Protein AF-A0A0N1PJC3-F1 (afdb_monomer_lite)

Organism: Papilio machaon (NCBI:txid76193)

Radius of gyration: 33.27 Å; chains: 1; bounding box: 70×53×106 Å

Secondary structure (DSSP, 8-state):
------------TTTTTGGGTGGGS------PPPP------------------------HHHHHHHHHHHHHHHHHHHHHHHHHHHHHHHHHHHHHT-PPP-SHHHHHHHHHHHHHHHHTHHHHHHHHHHHHHHHHHHHHTT----HHHHHHHHHHHHHHHHHHHHHHHHHHHHHHHHHSTTHHHHHHHHGGGS-TTEEEEE-TT--EEEEETTTTEEESS-HHHHHHHHHTTGGGG-SSHHHHHHHHHHHHHHHT-TTTSBHHHHHHHHHHTT-TT-TTSEEEHHHHHHHHHHHHHHHHHH-TTT--HHHHHHHHHHHHHHHH-TT--SEEEHHHHHHHHHHHSBS-HHHHHHHHHHHHH--TT----

Sequence (369 aa):
MNVILVLHMKTDKSTSMKTLVCAVTRPDCTRPIIQGHCQHKIPSRSALAASPAHRKSCSLDNLLQDKGICIYRVRAFTTSLEELAARVQAAEAARASWRAPGDARDARAQLDAVSRARAQLPPLRRLADELRAQAQHLARDNVQLPDHLRARLDDLNARVTALSAGGEERARQLAGVARDGGAGAAQGFLAGSVRPPWERAVTPANVPYYINHELETTHWDHPKMIELMTSLADLNEVRFSAYRTALKLRAVQKALCMHMLQLGGALDAFDAHGLRAQNDRLIDIPDMITVLTSLYEVIAAENPSLVNVPLCLDLSVNWLLNVYDSQRTGQIRVLSFKVGLVLLCKGHLEEKYRYLQHTRLYTPGHNTY

Foldseek 3Di:
DDPDPPQDQDDDPPDRQQVNPPVPDDDDDDDDDDDDDDDDDDDDDDDDDDDDDDDDDDDCVVVVVVVVVLVVLLVVLVVLLVVLVVVLVVLVVLVVPDDDQDALVSLVVVLVSLVVSLVVLVVSLVSLVVSVVSCVVCVVVVNDDDVVSVVSSVVSNVSSVVSNVSSVVSSVVSVCCNQCGCVVVLLVLLQVLDDPVKGWDADSQRQIWIARPVVRDIGSADPVRVVLVVVLVVLVPVPDSVVSVVVSLVSLLVQLVQQQQAPVNLVVLCVVLPVPLQQQDKDFPSSLLVSLLSRVVVSCVVPVPRDPSSNSSVNLSSSLCVHAVVVRSRIGGSNSSSLSSLVSHDDDPVVSVVVNVCSVVPNVPPPDD

pLDDT: mean 76.87, std 23.68, range [23.86, 97.31]

Structure (mmCIF, N/CA/C/O backbone):
data_AF-A0A0N1PJC3-F1
#
_entry.id   AF-A0A0N1PJC3-F1
#
loop_
_atom_site.group_PDB
_atom_site.id
_atom_site.type_symbol
_atom_site.label_atom_id
_atom_site.label_alt_id
_atom_site.label_comp_id
_atom_site.label_asym_id
_atom_site.label_entity_id
_atom_site.label_seq_id
_atom_site.pdbx_PDB_ins_code
_atom_site.Cartn_x
_atom_site.Cartn_y
_atom_site.Cartn_z
_atom_site.occupancy
_atom_site.B_iso_or_equiv
_atom_site.auth_seq_id
_atom_site.auth_comp_id
_atom_site.auth_asym_id
_atom_site.auth_atom_id
_atom_site.pdbx_PDB_model_num
ATOM 1 N N . MET A 1 1 ? 39.717 1.694 -5.335 1.00 29.52 1 MET A N 1
ATOM 2 C CA . MET A 1 1 ? 39.198 1.568 -6.721 1.00 29.52 1 MET A CA 1
ATOM 3 C C . MET A 1 1 ? 38.574 0.184 -6.893 1.00 29.52 1 MET A C 1
ATOM 5 O O . MET A 1 1 ? 38.914 -0.687 -6.108 1.00 29.52 1 MET A O 1
ATOM 9 N N . ASN A 1 2 ? 37.679 -0.004 -7.873 1.00 26.55 2 ASN A N 1
ATOM 10 C CA . ASN A 1 2 ? 36.852 -1.209 -8.100 1.00 26.55 2 ASN A CA 1
ATOM 11 C C . ASN A 1 2 ? 35.713 -1.467 -7.092 1.00 26.55 2 ASN A C 1
ATOM 13 O O . ASN A 1 2 ? 35.692 -2.474 -6.396 1.00 26.55 2 ASN A O 1
ATOM 17 N N . VAL A 1 3 ? 34.686 -0.609 -7.128 1.00 26.33 3 VAL A N 1
ATOM 18 C CA . VAL A 1 3 ? 33.304 -1.008 -6.792 1.00 26.33 3 VAL A CA 1
ATOM 19 C C . VAL A 1 3 ? 32.524 -1.118 -8.105 1.00 26.33 3 VAL A C 1
ATOM 21 O O . VAL A 1 3 ? 31.687 -0.281 -8.435 1.00 26.33 3 VAL A O 1
ATOM 24 N N . ILE A 1 4 ? 32.868 -2.121 -8.916 1.00 27.98 4 ILE A N 1
ATOM 25 C CA . ILE A 1 4 ? 32.114 -2.426 -10.135 1.00 27.98 4 ILE A CA 1
ATOM 26 C C . ILE A 1 4 ? 30.831 -3.141 -9.712 1.00 27.98 4 ILE A C 1
ATOM 28 O O . ILE A 1 4 ? 30.884 -4.224 -9.131 1.00 27.98 4 ILE A O 1
ATOM 32 N N . LEU A 1 5 ? 29.675 -2.551 -10.030 1.00 32.72 5 LEU A N 1
ATOM 33 C CA . LEU A 1 5 ? 28.384 -3.235 -9.965 1.00 32.72 5 LEU A CA 1
ATOM 34 C C . LEU A 1 5 ? 28.401 -4.421 -10.948 1.00 32.72 5 LEU A C 1
ATOM 36 O O . LEU A 1 5 ? 28.091 -4.266 -12.131 1.00 32.72 5 LEU A O 1
ATOM 40 N N . VAL A 1 6 ? 28.751 -5.619 -10.473 1.00 28.39 6 VAL A N 1
ATOM 41 C CA . VAL A 1 6 ? 28.629 -6.849 -11.269 1.00 28.39 6 VAL A CA 1
ATOM 42 C C . VAL A 1 6 ? 27.162 -7.271 -11.292 1.00 28.39 6 VAL A C 1
ATOM 44 O O . VAL A 1 6 ? 26.704 -8.144 -10.560 1.00 28.39 6 VAL A O 1
ATOM 47 N N . LEU A 1 7 ? 26.410 -6.604 -12.165 1.00 33.75 7 LEU A N 1
ATOM 48 C CA . LEU A 1 7 ? 25.034 -6.936 -12.503 1.00 33.75 7 LEU A CA 1
ATOM 49 C C . LEU A 1 7 ? 25.016 -8.268 -13.260 1.00 33.75 7 LEU A C 1
ATOM 51 O O . LEU A 1 7 ? 25.213 -8.311 -14.475 1.00 33.75 7 LEU A O 1
ATOM 55 N N . HIS A 1 8 ? 24.824 -9.365 -12.528 1.00 28.09 8 HIS A N 1
ATOM 56 C CA . HIS A 1 8 ? 24.779 -10.713 -13.087 1.00 28.09 8 HIS A CA 1
ATOM 57 C C . HIS A 1 8 ? 23.356 -11.279 -13.030 1.00 28.09 8 HIS A C 1
ATOM 59 O O . HIS A 1 8 ? 23.001 -12.065 -12.153 1.00 28.09 8 HIS A O 1
ATOM 65 N N . MET A 1 9 ? 22.524 -10.881 -13.997 1.00 31.25 9 MET A N 1
ATOM 66 C CA . MET A 1 9 ? 21.264 -11.578 -14.255 1.00 31.25 9 MET A CA 1
ATOM 67 C C . MET A 1 9 ? 21.576 -12.956 -14.846 1.00 31.25 9 MET A C 1
ATOM 69 O O . MET A 1 9 ? 21.863 -13.062 -16.042 1.00 31.25 9 MET A O 1
ATOM 73 N N . LYS A 1 10 ? 21.537 -13.996 -14.004 1.00 26.42 10 LYS A N 1
ATOM 74 C CA . LYS A 1 10 ? 21.446 -15.382 -14.472 1.00 26.42 10 LYS A CA 1
ATOM 75 C C . LYS A 1 10 ? 20.010 -15.672 -14.900 1.00 26.42 10 LYS A C 1
ATOM 77 O O . LYS A 1 10 ? 19.047 -15.358 -14.195 1.00 26.42 10 LYS A O 1
ATOM 82 N N . THR A 1 11 ? 19.906 -16.253 -16.084 1.00 33.31 11 THR A N 1
ATOM 83 C CA . THR A 1 11 ? 18.684 -16.755 -16.698 1.00 33.31 11 THR A CA 1
ATOM 84 C C . THR A 1 11 ? 18.321 -18.087 -16.065 1.00 33.31 11 THR A C 1
ATOM 86 O O . THR A 1 11 ? 18.709 -19.135 -16.569 1.00 33.31 11 THR A O 1
ATOM 89 N N . ASP A 1 12 ? 17.588 -18.045 -14.956 1.00 26.02 12 ASP A N 1
ATOM 90 C CA . ASP A 1 12 ? 16.832 -19.214 -14.527 1.00 26.02 12 ASP A CA 1
ATOM 91 C C . ASP A 1 12 ? 15.516 -18.810 -13.862 1.00 26.02 12 ASP A C 1
ATOM 93 O O . ASP A 1 12 ? 15.413 -17.752 -13.219 1.00 26.02 12 ASP A O 1
ATOM 97 N N . LYS A 1 13 ? 14.487 -19.629 -14.080 1.00 32.03 13 LYS A N 1
ATOM 98 C CA . LYS A 1 13 ? 13.116 -19.332 -13.650 1.00 32.03 13 LYS A CA 1
ATOM 99 C C . LYS A 1 13 ? 13.080 -19.246 -12.111 1.00 32.03 13 LYS A C 1
ATOM 101 O O . LYS A 1 13 ? 13.781 -19.977 -11.422 1.00 32.03 13 LYS A O 1
ATOM 106 N N . SER A 1 14 ? 12.274 -18.329 -11.560 1.00 30.66 14 SER A N 1
ATOM 107 C CA . SER A 1 14 ? 12.073 -18.075 -10.109 1.00 30.66 14 SER A CA 1
ATOM 108 C C . SER A 1 14 ? 13.093 -17.194 -9.336 1.00 30.66 14 SER A C 1
ATOM 110 O O . SER A 1 14 ? 12.769 -16.739 -8.236 1.00 30.66 14 SER A O 1
ATOM 112 N N . THR A 1 15 ? 14.286 -16.853 -9.864 1.00 31.58 15 THR A N 1
ATOM 113 C CA . THR A 1 15 ? 15.342 -16.218 -9.011 1.00 31.58 15 THR A CA 1
ATOM 114 C C . THR A 1 15 ? 15.877 -14.841 -9.467 1.00 31.58 15 THR A C 1
ATOM 116 O O . THR A 1 15 ? 16.585 -14.169 -8.717 1.00 31.58 15 THR A O 1
ATOM 119 N N . SER A 1 16 ? 15.526 -14.347 -10.659 1.00 33.66 16 SER A N 1
ATOM 120 C CA . SER A 1 16 ? 16.336 -13.324 -11.364 1.00 33.66 16 SER A CA 1
ATOM 121 C C . SER A 1 16 ? 16.229 -11.845 -10.907 1.00 33.66 16 SER A C 1
ATOM 123 O O . SER A 1 16 ? 16.917 -11.000 -11.476 1.00 33.66 16 SER A O 1
ATOM 125 N N . MET A 1 17 ? 15.427 -11.488 -9.888 1.00 33.06 17 MET A N 1
ATOM 126 C CA . MET A 1 17 ? 15.340 -10.091 -9.385 1.00 33.06 17 MET A CA 1
ATOM 127 C C . MET A 1 17 ? 15.906 -9.881 -7.963 1.00 33.06 17 MET A C 1
ATOM 129 O O . MET A 1 17 ? 16.300 -8.770 -7.610 1.00 33.06 17 MET A O 1
ATOM 133 N N . LYS A 1 18 ? 16.044 -10.951 -7.166 1.00 36.31 18 LYS A N 1
ATOM 134 C CA . LYS A 1 18 ? 16.462 -10.895 -5.747 1.00 36.31 18 LYS A CA 1
ATOM 135 C C . LYS A 1 18 ? 17.921 -10.439 -5.558 1.00 36.31 18 LYS A C 1
ATOM 137 O O . LYS A 1 18 ? 18.250 -9.744 -4.598 1.00 36.31 18 LYS A O 1
ATOM 142 N N . THR A 1 19 ? 18.803 -10.780 -6.498 1.00 33.25 19 THR A N 1
ATOM 143 C CA . THR A 1 19 ? 20.249 -10.496 -6.409 1.00 33.25 19 THR A CA 1
ATOM 144 C C . THR A 1 19 ? 20.608 -9.029 -6.690 1.00 33.25 19 THR A C 1
ATOM 146 O O . THR A 1 19 ? 21.721 -8.611 -6.390 1.00 33.25 19 THR A O 1
ATOM 149 N N . LEU A 1 20 ? 19.682 -8.218 -7.220 1.00 36.09 20 LEU A N 1
ATOM 150 C CA . LEU A 1 20 ? 19.949 -6.812 -7.562 1.00 36.09 20 LEU A CA 1
ATOM 151 C C . LEU A 1 20 ? 20.124 -5.908 -6.325 1.00 36.09 20 LEU A C 1
ATOM 153 O O . LEU A 1 20 ? 20.770 -4.866 -6.402 1.00 36.09 20 LEU A O 1
ATOM 157 N N . VAL A 1 21 ? 19.546 -6.307 -5.187 1.00 37.97 21 VAL A N 1
ATOM 158 C CA . VAL A 1 21 ? 19.425 -5.473 -3.977 1.00 37.97 21 VAL A CA 1
ATOM 159 C C . VAL A 1 21 ? 20.041 -6.115 -2.729 1.00 37.97 21 VAL A C 1
ATOM 161 O O . VAL A 1 21 ? 20.418 -5.405 -1.798 1.00 37.97 21 VAL A O 1
ATOM 164 N N . CYS A 1 22 ? 20.227 -7.438 -2.705 1.00 31.03 22 CYS A N 1
ATOM 165 C CA . CYS A 1 22 ? 20.669 -8.143 -1.497 1.00 31.03 22 CYS A CA 1
ATOM 166 C C . CYS A 1 22 ? 22.083 -7.750 -1.003 1.00 31.03 22 CYS A C 1
ATOM 168 O O . CYS A 1 22 ? 22.381 -7.910 0.178 1.00 31.03 22 CYS A O 1
ATOM 170 N N . ALA A 1 23 ? 22.936 -7.187 -1.868 1.00 31.64 23 ALA A N 1
ATOM 171 C CA . ALA A 1 23 ? 24.292 -6.733 -1.524 1.00 31.64 23 ALA A CA 1
ATOM 172 C C . ALA A 1 23 ? 24.351 -5.377 -0.781 1.00 31.64 23 ALA A C 1
ATOM 174 O O . ALA A 1 23 ? 25.436 -4.876 -0.501 1.00 31.64 23 ALA A O 1
ATOM 175 N N . VAL A 1 24 ? 23.206 -4.746 -0.491 1.00 37.34 24 VAL A N 1
ATOM 176 C CA . VAL A 1 24 ? 23.137 -3.385 0.082 1.00 37.34 24 VAL A CA 1
ATOM 177 C C . VAL A 1 24 ? 22.770 -3.369 1.574 1.00 37.34 24 VAL A C 1
ATOM 179 O O . VAL A 1 24 ? 22.897 -2.326 2.210 1.00 37.34 24 VAL A O 1
ATOM 182 N N . THR A 1 25 ? 22.286 -4.477 2.150 1.00 33.97 25 THR A N 1
ATOM 183 C CA . THR A 1 25 ? 21.406 -4.379 3.333 1.00 33.97 25 THR A CA 1
ATOM 184 C C . THR A 1 25 ? 21.723 -5.238 4.559 1.00 33.97 25 THR A C 1
ATOM 186 O O . THR A 1 25 ? 20.943 -5.145 5.504 1.00 33.97 25 THR A O 1
ATOM 189 N N . ARG A 1 26 ? 22.781 -6.066 4.593 1.00 28.83 26 ARG A N 1
ATOM 190 C CA . ARG A 1 26 ? 23.121 -6.872 5.791 1.00 28.83 26 ARG A CA 1
ATOM 191 C C . ARG A 1 26 ? 24.624 -7.124 5.967 1.00 28.83 26 ARG A C 1
ATOM 193 O O . ARG A 1 26 ? 25.211 -7.828 5.150 1.00 28.83 26 ARG A O 1
ATOM 200 N N . PRO A 1 27 ? 25.185 -6.671 7.093 1.00 28.70 27 PRO A N 1
ATOM 201 C CA . PRO A 1 27 ? 25.986 -7.499 7.983 1.00 28.70 27 PRO A CA 1
ATOM 202 C C . PRO A 1 27 ? 25.182 -7.872 9.246 1.00 28.70 27 PRO A C 1
ATOM 204 O O . PRO A 1 27 ? 24.260 -7.163 9.638 1.00 28.70 27 PRO A O 1
ATOM 207 N N . ASP A 1 28 ? 25.550 -9.004 9.842 1.00 27.52 28 ASP A N 1
ATOM 208 C CA . ASP A 1 28 ? 25.302 -9.426 11.228 1.00 27.52 28 ASP A CA 1
ATOM 209 C C . ASP A 1 28 ? 23.863 -9.512 11.776 1.00 27.52 28 ASP A C 1
ATOM 211 O O . ASP A 1 28 ? 23.252 -8.553 12.237 1.00 27.52 28 ASP A O 1
ATOM 215 N N . CYS A 1 29 ? 23.391 -10.759 11.881 1.00 24.70 29 CYS A N 1
ATOM 216 C CA . CYS A 1 29 ? 22.479 -11.212 12.935 1.00 24.70 29 CYS A CA 1
ATOM 217 C C . CYS A 1 29 ? 22.771 -12.684 13.264 1.00 24.70 29 CYS A C 1
ATOM 219 O O . CYS A 1 29 ? 22.187 -13.593 12.675 1.00 24.70 29 CYS A O 1
ATOM 221 N N . THR A 1 30 ? 23.670 -12.925 14.219 1.00 25.58 30 THR A N 1
ATOM 222 C CA . THR A 1 30 ? 23.916 -14.253 14.800 1.00 25.58 30 THR A CA 1
ATOM 223 C C . THR A 1 30 ? 23.927 -14.183 16.327 1.00 25.58 30 THR A C 1
ATOM 225 O O . THR A 1 30 ? 24.906 -13.761 16.936 1.00 25.58 30 THR A O 1
ATOM 228 N N . ARG A 1 31 ? 22.846 -14.661 16.957 1.00 26.52 31 ARG A N 1
ATOM 229 C CA . ARG A 1 31 ? 22.869 -15.378 18.249 1.00 26.52 31 ARG A CA 1
ATOM 230 C C . ARG A 1 31 ? 21.519 -16.078 18.498 1.00 26.52 31 ARG A C 1
ATOM 232 O O . ARG A 1 31 ? 20.494 -15.548 18.073 1.00 26.52 31 ARG A O 1
ATOM 239 N N . PRO A 1 32 ? 21.507 -17.268 19.126 1.00 26.86 32 PRO A N 1
ATOM 240 C CA . PRO A 1 32 ? 20.305 -18.088 19.266 1.00 26.86 32 PRO A CA 1
ATOM 241 C C . PRO A 1 32 ? 19.555 -17.844 20.585 1.00 26.86 32 PRO A C 1
ATOM 243 O O . PRO A 1 32 ? 20.137 -17.415 21.581 1.00 26.86 32 PRO A O 1
ATOM 246 N N . ILE A 1 33 ? 18.268 -18.196 20.595 1.00 25.44 33 ILE A N 1
ATOM 247 C CA . ILE A 1 33 ? 17.409 -18.250 21.787 1.00 25.44 33 ILE A CA 1
ATOM 248 C C . ILE A 1 33 ? 17.371 -19.701 22.288 1.00 25.44 33 ILE A C 1
ATOM 250 O O . ILE A 1 33 ? 17.186 -20.620 21.491 1.00 25.44 33 ILE A O 1
ATOM 254 N N . ILE A 1 34 ? 17.532 -19.912 23.598 1.00 28.55 34 ILE A N 1
ATOM 255 C CA . ILE A 1 34 ? 17.477 -21.239 24.235 1.00 28.55 34 ILE A CA 1
ATOM 256 C C . ILE A 1 34 ? 16.064 -21.502 24.781 1.00 28.55 34 ILE A C 1
ATOM 258 O O . ILE A 1 34 ? 15.474 -20.645 25.436 1.00 28.55 34 ILE A O 1
ATOM 262 N N . GLN A 1 35 ? 15.529 -22.698 24.516 1.00 26.89 35 GLN A N 1
ATOM 263 C CA . GLN A 1 35 ? 14.264 -23.195 25.070 1.00 26.89 35 GLN A CA 1
ATOM 264 C C . GLN A 1 35 ? 14.442 -23.811 26.469 1.00 26.89 35 GLN A C 1
ATOM 266 O O . GLN A 1 35 ? 15.482 -24.386 26.777 1.00 26.89 35 GLN A O 1
ATOM 271 N N . GLY A 1 36 ? 13.370 -23.799 27.266 1.00 24.86 36 GLY A N 1
ATOM 272 C CA . GLY A 1 36 ? 13.212 -24.614 28.474 1.00 24.86 36 GLY A CA 1
ATOM 273 C C . GLY A 1 36 ? 11.733 -24.943 28.712 1.00 24.86 36 GLY A C 1
ATOM 274 O O . GLY A 1 36 ? 10.864 -24.119 28.428 1.00 24.86 36 GLY A O 1
ATOM 275 N N . HIS A 1 37 ? 11.431 -26.158 29.174 1.00 25.36 37 HIS A N 1
ATOM 276 C CA . HIS A 1 37 ? 10.065 -26.680 29.332 1.00 25.36 37 HIS A CA 1
ATOM 277 C C . HIS A 1 37 ? 9.959 -27.619 30.555 1.00 25.36 37 HIS A C 1
ATOM 279 O O . HIS A 1 37 ? 10.971 -28.125 31.029 1.00 25.36 37 HIS A O 1
ATOM 285 N N . CYS A 1 38 ? 8.713 -27.912 30.959 1.00 23.86 38 CYS A N 1
ATOM 286 C CA . CYS A 1 38 ? 8.250 -29.060 31.772 1.00 23.86 38 CYS A CA 1
ATOM 287 C C . CYS A 1 38 ? 8.230 -29.024 33.329 1.00 23.86 38 CYS A C 1
ATOM 289 O O . CYS A 1 38 ? 9.190 -29.383 33.993 1.00 23.86 38 CYS A O 1
ATOM 291 N N . GLN A 1 39 ? 7.013 -28.775 33.853 1.00 25.47 39 GLN A N 1
ATOM 292 C CA . GLN A 1 39 ? 6.111 -29.722 34.572 1.00 25.47 39 GLN A CA 1
ATOM 293 C C . GLN A 1 39 ? 6.376 -30.294 35.998 1.00 25.47 39 GLN A C 1
ATOM 295 O O . GLN A 1 39 ? 7.494 -30.563 36.411 1.00 25.47 39 GLN A O 1
ATOM 300 N N . HIS A 1 40 ? 5.229 -30.642 36.634 1.00 25.81 40 HIS A N 1
ATOM 301 C CA . HIS A 1 40 ? 4.975 -31.497 37.825 1.00 25.81 40 HIS A CA 1
ATOM 302 C C . HIS A 1 40 ? 5.136 -30.849 39.228 1.00 25.81 40 HIS A C 1
ATOM 304 O O . HIS A 1 40 ? 5.953 -29.959 39.399 1.00 25.81 40 HIS A O 1
ATOM 310 N N . LYS A 1 41 ? 4.377 -31.223 40.286 1.00 25.59 41 LYS A N 1
ATOM 311 C CA . LYS A 1 41 ? 3.255 -32.195 40.469 1.00 25.59 41 LYS A CA 1
ATOM 312 C C . LYS A 1 41 ? 2.389 -31.826 41.705 1.00 25.59 41 LYS A C 1
ATOM 314 O O . LYS A 1 41 ? 2.844 -31.074 42.556 1.00 25.59 41 LYS A O 1
ATOM 319 N N . ILE A 1 42 ? 1.192 -32.420 41.839 1.00 32.94 42 ILE A N 1
ATOM 320 C CA . ILE A 1 42 ? 0.322 -32.390 43.047 1.00 32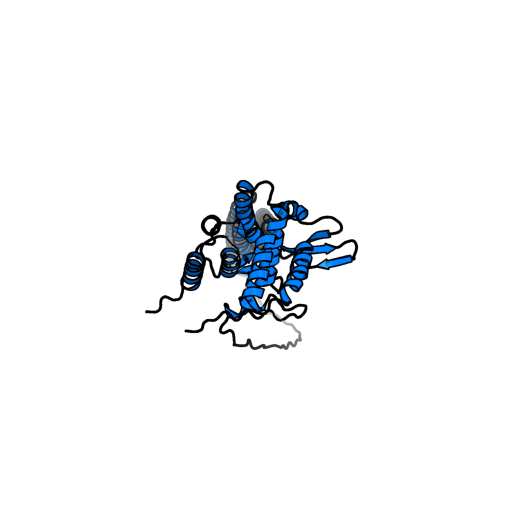.94 42 ILE A CA 1
ATOM 321 C C . ILE A 1 42 ? 0.267 -33.805 43.674 1.00 32.94 42 ILE A C 1
ATOM 323 O O . ILE A 1 42 ? 0.315 -34.784 42.925 1.00 32.94 42 ILE A O 1
ATOM 327 N N . PRO A 1 43 ? 0.209 -33.930 45.016 1.00 32.53 43 PRO A N 1
ATOM 328 C CA . PRO A 1 43 ? -0.873 -34.653 45.737 1.00 32.53 43 PRO A CA 1
ATOM 329 C C . PRO A 1 43 ? -1.356 -33.850 46.986 1.00 32.53 43 PRO A C 1
ATOM 331 O O . PRO A 1 43 ? -0.567 -33.095 47.535 1.00 32.53 43 PRO A O 1
ATOM 334 N N . SER A 1 44 ? -2.593 -33.823 47.523 1.00 27.64 44 SER A N 1
ATOM 335 C CA . SER A 1 44 ? -3.830 -34.650 47.562 1.00 27.64 44 SER A CA 1
ATOM 336 C C . SER A 1 44 ? -4.060 -35.410 48.895 1.00 27.64 44 SER A C 1
ATOM 338 O O . SER A 1 44 ? -3.148 -36.110 49.319 1.00 27.64 44 SER A O 1
ATOM 340 N N . ARG A 1 45 ? -5.314 -35.379 49.419 1.00 29.62 45 ARG A N 1
ATOM 341 C CA . ARG A 1 45 ? -5.915 -36.069 50.617 1.00 29.62 45 ARG A CA 1
ATOM 342 C C . ARG A 1 45 ? -5.659 -35.412 52.005 1.00 29.62 45 ARG A C 1
ATOM 344 O O . ARG A 1 45 ? -4.525 -35.068 52.285 1.00 29.62 45 ARG A O 1
ATOM 351 N N . SER A 1 46 ? -6.655 -35.008 52.830 1.00 28.17 46 SER A N 1
ATOM 352 C CA . SER A 1 46 ? -7.811 -35.678 53.524 1.00 28.17 46 SER A CA 1
ATOM 353 C C . SER A 1 46 ? -7.404 -36.353 54.864 1.00 28.17 46 SER A C 1
ATOM 355 O O . SER A 1 46 ? -6.342 -36.956 54.861 1.00 28.17 46 SER A O 1
ATOM 357 N N . ALA A 1 47 ? -8.144 -36.400 55.995 1.00 29.94 47 ALA A N 1
ATOM 358 C CA . ALA A 1 47 ? -9.524 -36.013 56.374 1.00 29.94 47 ALA A CA 1
ATOM 359 C C . ALA A 1 47 ? -9.736 -36.056 57.932 1.00 29.94 47 ALA A C 1
ATOM 361 O O . ALA A 1 47 ? -8.927 -36.696 58.591 1.00 29.94 47 ALA A O 1
ATOM 362 N N . LEU A 1 48 ? -10.876 -35.539 58.460 1.00 28.22 48 LEU A N 1
ATOM 363 C CA . LEU A 1 48 ? -11.510 -35.823 59.797 1.00 28.22 48 LEU A CA 1
ATOM 364 C C . LEU A 1 48 ? -10.710 -35.461 61.099 1.00 28.22 48 LEU A C 1
ATOM 366 O O . LEU A 1 48 ? -9.499 -35.329 61.039 1.00 28.22 48 LEU A O 1
ATOM 370 N N . ALA A 1 49 ? -11.266 -35.244 62.316 1.00 26.62 49 ALA A N 1
ATOM 371 C CA . ALA A 1 49 ? -12.635 -35.251 62.899 1.00 26.62 49 ALA A CA 1
ATOM 372 C C . ALA A 1 49 ? -12.775 -34.260 64.114 1.00 26.62 49 ALA A C 1
ATOM 374 O O . ALA A 1 49 ? -11.809 -33.605 64.491 1.00 26.62 49 ALA A O 1
ATOM 375 N N . ALA A 1 50 ? -13.975 -34.156 64.724 1.00 27.66 50 ALA A N 1
ATOM 376 C CA . ALA A 1 50 ? -14.315 -33.370 65.946 1.00 27.66 50 ALA A CA 1
ATOM 377 C C . ALA A 1 50 ? -13.849 -34.064 67.268 1.00 27.66 50 ALA A C 1
ATOM 379 O O . ALA A 1 50 ? -13.302 -35.156 67.178 1.00 27.66 50 ALA A O 1
ATOM 380 N N . SER A 1 51 ? -14.020 -33.608 68.530 1.00 25.41 51 SER A N 1
ATOM 381 C CA . SER A 1 51 ? -14.815 -32.575 69.268 1.00 25.41 51 SER A CA 1
ATOM 382 C C . SER A 1 51 ? -14.248 -32.499 70.735 1.00 25.41 51 SER A C 1
ATOM 384 O O . SER A 1 51 ? -13.223 -33.145 70.952 1.00 25.41 51 SER A O 1
ATOM 386 N N . PRO A 1 52 ? -14.870 -31.935 71.812 1.00 45.19 52 PRO A N 1
ATOM 387 C CA . PRO A 1 52 ? -15.764 -30.774 71.998 1.00 45.19 52 PRO A CA 1
ATOM 388 C C . PRO A 1 52 ? -15.371 -29.790 73.162 1.00 45.19 52 PRO A C 1
ATOM 390 O O . PRO A 1 52 ? -14.619 -30.119 74.070 1.00 45.19 52 PRO A O 1
ATOM 393 N N . ALA A 1 53 ? -16.049 -28.629 73.199 1.00 30.08 53 ALA A N 1
ATOM 394 C CA . ALA A 1 53 ? -16.538 -27.864 74.376 1.00 30.08 53 ALA A CA 1
ATOM 395 C C . ALA A 1 53 ? -15.617 -27.338 75.517 1.00 30.08 53 ALA A C 1
ATOM 397 O O . ALA A 1 53 ? -15.179 -28.092 76.382 1.00 30.08 53 ALA A O 1
ATOM 398 N N . HIS A 1 54 ? -15.636 -26.003 75.717 1.00 28.73 54 HIS A N 1
ATOM 399 C CA . HIS A 1 54 ? -15.752 -25.393 77.061 1.00 28.73 54 HIS A CA 1
ATOM 400 C C . HIS A 1 54 ? -16.521 -24.050 77.091 1.00 28.73 54 HIS A C 1
ATOM 402 O O . HIS A 1 54 ? -16.798 -23.447 76.056 1.00 28.73 54 HIS A O 1
ATOM 408 N N . ARG A 1 55 ? -16.943 -23.637 78.299 1.00 32.75 55 ARG A N 1
ATOM 409 C CA . ARG A 1 55 ? -18.000 -22.642 78.622 1.00 32.75 55 ARG A CA 1
ATOM 410 C C . ARG A 1 55 ? -17.582 -21.864 79.893 1.00 32.75 55 ARG A C 1
ATOM 412 O O . ARG A 1 55 ? -16.942 -22.468 80.742 1.00 32.75 55 ARG A O 1
ATOM 419 N N . LYS A 1 56 ? -17.933 -20.596 80.160 1.00 35.44 56 LYS A N 1
ATOM 420 C CA . LYS A 1 56 ? -18.842 -19.609 79.525 1.00 35.44 56 LYS A CA 1
ATOM 421 C C . LYS A 1 56 ? -18.216 -18.199 79.671 1.00 35.44 56 LYS A C 1
ATOM 423 O O . LYS A 1 56 ? -17.620 -17.961 80.714 1.00 35.44 56 LYS A O 1
ATOM 428 N N . SER A 1 57 ? -18.498 -17.242 78.775 1.00 29.55 57 SER A N 1
ATOM 429 C CA . SER A 1 57 ? -18.647 -15.812 79.145 1.00 29.55 57 SER A CA 1
ATOM 430 C C . SER A 1 57 ? -19.273 -15.004 78.000 1.00 29.55 57 SER A C 1
ATOM 432 O O . SER A 1 57 ? -18.653 -14.822 76.957 1.00 29.55 57 SER A O 1
ATOM 434 N N . CYS A 1 58 ? -20.511 -14.540 78.176 1.00 43.50 58 CYS A N 1
ATOM 435 C CA . CYS A 1 58 ? -21.164 -13.614 77.252 1.00 43.50 58 CYS A CA 1
ATOM 436 C C . CYS A 1 58 ? -21.251 -12.254 77.955 1.00 43.50 58 CYS A C 1
ATOM 438 O O . CYS A 1 58 ? -22.153 -12.051 78.766 1.00 43.50 58 CYS A O 1
ATOM 440 N N . SER A 1 59 ? -20.280 -11.370 77.703 1.00 34.59 59 SER A N 1
ATOM 441 C CA . SER A 1 59 ? -20.313 -9.984 78.191 1.00 34.59 59 SER A CA 1
ATOM 442 C C . SER A 1 59 ? -20.878 -9.054 77.119 1.00 34.59 59 SER A C 1
ATOM 444 O O . SER A 1 59 ? -20.662 -9.280 75.925 1.00 34.59 59 SER A O 1
ATOM 446 N N . LEU A 1 60 ? -21.562 -7.985 77.543 1.00 40.09 60 LEU A N 1
ATOM 447 C CA . LEU A 1 60 ? -22.093 -6.939 76.655 1.00 40.09 60 LEU A CA 1
ATOM 448 C C . LEU A 1 60 ? -21.003 -6.289 75.786 1.00 40.09 60 LEU A C 1
ATOM 450 O O . LEU A 1 60 ? -21.308 -5.813 74.692 1.00 40.09 60 LEU A O 1
ATOM 454 N N . ASP A 1 61 ? -19.749 -6.315 76.242 1.00 40.03 61 ASP A N 1
ATOM 455 C CA . ASP A 1 61 ? -18.584 -5.786 75.528 1.00 40.03 61 ASP A CA 1
ATOM 456 C C . ASP A 1 61 ? -18.426 -6.421 74.143 1.00 40.03 61 ASP A C 1
ATOM 458 O O . ASP A 1 61 ? -18.272 -5.702 73.159 1.00 40.03 61 ASP A O 1
ATOM 462 N N . ASN A 1 62 ? -18.591 -7.747 74.032 1.00 44.91 62 ASN A N 1
ATOM 463 C CA . ASN A 1 62 ? -18.527 -8.446 72.745 1.00 44.91 62 ASN A CA 1
ATOM 464 C C . ASN A 1 62 ? -19.602 -7.936 71.775 1.00 44.91 62 ASN A C 1
ATOM 466 O O . ASN A 1 62 ? -19.335 -7.811 70.587 1.00 44.91 62 ASN A O 1
ATOM 470 N N . LEU A 1 63 ? -20.796 -7.591 72.270 1.00 46.91 63 LEU A N 1
ATOM 471 C CA . LEU A 1 63 ? -21.911 -7.115 71.445 1.00 46.91 63 LEU A CA 1
ATOM 472 C C . LEU A 1 63 ? -21.710 -5.667 70.961 1.00 46.91 63 LEU A C 1
ATOM 474 O O . LEU A 1 63 ? -22.162 -5.297 69.876 1.00 46.91 63 LEU A O 1
ATOM 478 N N . LEU A 1 64 ? -21.046 -4.837 71.769 1.00 49.09 64 LEU A N 1
ATOM 479 C CA . LEU A 1 64 ? -20.639 -3.479 71.396 1.00 49.09 64 LEU A CA 1
ATOM 480 C C . LEU A 1 64 ? -19.451 -3.505 70.425 1.00 49.09 64 LEU A C 1
ATOM 482 O O . LEU A 1 64 ? -19.426 -2.736 69.463 1.00 49.09 64 LEU A O 1
ATOM 486 N N . GLN A 1 65 ? -18.513 -4.427 70.634 1.00 53.88 65 GLN A N 1
ATOM 487 C CA . GLN A 1 65 ? -17.344 -4.628 69.786 1.00 53.88 65 GLN A CA 1
ATOM 488 C C . GLN A 1 65 ? -17.736 -5.212 68.417 1.00 53.88 65 GLN A C 1
ATOM 490 O O . GLN A 1 65 ? -17.295 -4.678 67.401 1.00 53.88 65 GLN A O 1
ATOM 495 N N . ASP A 1 66 ? -18.663 -6.179 68.358 1.00 56.06 66 ASP A N 1
ATOM 496 C CA . ASP A 1 66 ? -19.270 -6.666 67.104 1.00 56.06 66 ASP A CA 1
ATOM 497 C C . ASP A 1 66 ? -19.967 -5.535 66.340 1.00 56.06 66 ASP A C 1
ATOM 499 O O . ASP A 1 66 ? -19.750 -5.362 65.140 1.00 56.06 66 ASP A O 1
ATOM 503 N N . LYS A 1 67 ? -20.769 -4.706 67.027 1.00 58.97 67 LYS A N 1
ATOM 504 C CA . LYS A 1 67 ? -21.419 -3.540 66.404 1.00 58.97 67 LYS A CA 1
ATOM 505 C C . LYS A 1 67 ? -20.398 -2.544 65.851 1.00 58.97 67 LYS A C 1
ATOM 507 O O . LYS A 1 67 ? -20.581 -2.057 64.736 1.00 58.97 67 LYS A O 1
ATOM 512 N N . GLY A 1 68 ? -19.315 -2.273 66.582 1.00 65.62 68 GLY A N 1
ATOM 513 C CA . GLY A 1 68 ? -18.215 -1.423 66.118 1.00 65.62 68 GLY A CA 1
ATOM 514 C C . GLY A 1 68 ? -17.523 -1.979 64.869 1.00 65.62 68 GLY A C 1
ATOM 515 O O . GLY A 1 68 ? -17.334 -1.251 63.893 1.00 65.62 68 GLY A O 1
ATOM 516 N N . ILE A 1 69 ? -17.222 -3.281 64.860 1.00 69.69 69 ILE A N 1
ATOM 517 C CA . ILE A 1 69 ? -16.614 -3.988 63.722 1.00 69.69 69 ILE A CA 1
ATOM 518 C C . ILE A 1 69 ? -17.559 -3.994 62.511 1.00 69.69 69 ILE A C 1
ATOM 520 O O . ILE A 1 69 ? -17.122 -3.719 61.393 1.00 69.69 69 ILE A O 1
ATOM 524 N N . CYS A 1 70 ? -18.859 -4.226 62.708 1.00 69.56 70 CYS A N 1
ATOM 525 C CA . CYS A 1 70 ? -19.860 -4.173 61.640 1.00 69.56 70 CYS A CA 1
ATOM 526 C C . CYS A 1 70 ? -19.965 -2.772 61.020 1.00 69.56 70 CYS A C 1
ATOM 528 O O . CYS A 1 70 ? -19.923 -2.637 59.797 1.00 69.56 70 CYS A O 1
ATOM 530 N N . ILE A 1 71 ? -20.035 -1.719 61.845 1.00 76.31 71 ILE A N 1
ATOM 531 C CA . ILE A 1 71 ? -20.065 -0.324 61.375 1.00 76.31 71 ILE A CA 1
ATOM 532 C C . ILE A 1 71 ? -18.783 0.014 60.603 1.00 76.31 71 ILE A C 1
ATOM 534 O O . ILE A 1 71 ? -18.857 0.646 59.549 1.00 76.31 71 ILE A O 1
ATOM 538 N N . TYR A 1 72 ? -17.617 -0.432 61.079 1.00 80.75 72 TYR A N 1
ATOM 539 C CA . TYR A 1 72 ? -16.346 -0.245 60.378 1.00 80.75 72 TYR A CA 1
ATOM 540 C C . TYR A 1 72 ? -16.326 -0.951 59.012 1.00 80.75 72 TYR A C 1
ATOM 542 O O . TYR A 1 72 ? -15.992 -0.320 58.009 1.00 80.75 72 TYR A O 1
ATOM 550 N N . ARG A 1 73 ? -16.749 -2.222 58.938 1.00 79.94 73 ARG A N 1
ATOM 551 C CA . ARG A 1 73 ? -16.796 -2.995 57.682 1.00 79.94 73 ARG A CA 1
ATOM 552 C C . ARG A 1 73 ? -17.758 -2.385 56.659 1.00 79.94 73 ARG A C 1
ATOM 554 O O . ARG A 1 73 ? -17.402 -2.285 55.489 1.00 79.94 73 ARG A O 1
ATOM 561 N N . VAL A 1 74 ? -18.939 -1.929 57.088 1.00 82.06 74 VAL A N 1
ATOM 562 C CA . VAL A 1 74 ? -19.898 -1.245 56.199 1.00 82.06 74 VAL A CA 1
ATOM 563 C C . VAL A 1 74 ? -19.351 0.108 55.731 1.00 82.06 74 VAL A C 1
ATOM 565 O O . VAL A 1 74 ? -19.475 0.421 54.551 1.00 82.06 74 VAL A O 1
ATOM 568 N N . ARG A 1 75 ? -18.681 0.880 56.602 1.00 85.25 75 ARG A N 1
ATOM 569 C CA . ARG A 1 75 ? -18.023 2.142 56.212 1.00 85.25 75 ARG A CA 1
ATOM 570 C C . ARG A 1 75 ? -16.909 1.928 55.186 1.00 85.25 75 ARG A C 1
ATOM 572 O O . ARG A 1 75 ? -16.896 2.613 54.167 1.00 85.25 75 ARG A O 1
ATOM 579 N N . ALA A 1 76 ? -16.026 0.955 55.414 1.00 85.62 76 ALA A N 1
ATOM 580 C CA . ALA A 1 76 ? -14.964 0.603 54.470 1.00 85.62 76 ALA A CA 1
ATOM 581 C C . ALA A 1 76 ? -15.540 0.194 53.102 1.00 85.62 76 ALA A C 1
ATOM 583 O O . ALA A 1 76 ? -15.108 0.708 52.072 1.00 85.62 76 ALA A O 1
ATOM 584 N N . PHE A 1 77 ? -16.586 -0.643 53.100 1.00 88.50 77 PHE A N 1
ATOM 585 C CA . PHE A 1 77 ? -17.318 -1.009 51.887 1.00 88.50 77 PHE A CA 1
ATOM 586 C C . PHE A 1 77 ? -17.895 0.221 51.163 1.00 88.50 77 PHE A C 1
ATOM 588 O O . PHE A 1 77 ? -17.725 0.341 49.952 1.00 88.50 77 PHE A O 1
ATOM 595 N N . THR A 1 78 ? -18.522 1.170 51.875 1.00 88.38 78 THR A N 1
ATOM 596 C CA . THR A 1 78 ? -19.044 2.397 51.242 1.00 88.38 78 THR A CA 1
ATOM 597 C C . THR A 1 78 ? -17.948 3.272 50.636 1.00 88.38 78 THR A C 1
ATOM 599 O O . THR A 1 78 ? -18.134 3.762 49.526 1.00 88.38 78 THR A O 1
ATOM 602 N N . THR A 1 79 ? -16.787 3.408 51.287 1.00 90.31 79 THR A N 1
ATOM 603 C CA . THR A 1 79 ? -15.651 4.173 50.741 1.00 90.31 79 THR A CA 1
ATOM 604 C C . THR A 1 79 ? -15.116 3.544 49.453 1.00 90.31 79 THR A C 1
ATOM 606 O O . THR A 1 79 ? -14.938 4.239 48.455 1.00 90.31 79 THR A O 1
ATOM 609 N N . SER A 1 80 ? -14.919 2.223 49.424 1.00 90.56 80 SER A N 1
ATOM 610 C CA . SER A 1 80 ? -14.468 1.522 48.214 1.00 90.56 80 SER A CA 1
ATOM 611 C C . SER A 1 80 ? -15.527 1.508 47.099 1.00 90.56 80 SER A C 1
ATOM 613 O O . SER A 1 80 ? -15.177 1.559 45.919 1.00 90.56 80 SER A O 1
ATOM 615 N N . LEU A 1 81 ? -16.821 1.508 47.442 1.00 91.62 81 LEU A N 1
ATOM 616 C CA . LEU A 1 81 ? -17.922 1.660 46.481 1.00 91.62 81 LEU A CA 1
ATOM 617 C C . LEU A 1 81 ? -17.946 3.065 45.848 1.00 91.62 81 LEU A C 1
ATOM 619 O O . LEU A 1 81 ? -18.250 3.208 44.663 1.00 91.62 81 LEU A O 1
ATOM 623 N N . GLU A 1 82 ? -17.604 4.102 46.615 1.00 92.31 82 GLU A N 1
ATOM 624 C CA . GLU A 1 82 ? -17.453 5.475 46.122 1.00 92.31 82 GLU A CA 1
ATOM 625 C C . GLU A 1 82 ? -16.207 5.649 45.248 1.00 92.31 82 GLU A C 1
ATOM 627 O O . GLU A 1 82 ? -16.297 6.284 44.196 1.00 92.31 82 GLU A O 1
ATOM 632 N N . GLU A 1 83 ? -15.083 5.019 45.605 1.00 92.75 83 GLU A N 1
ATOM 633 C CA . GLU A 1 83 ? -13.888 4.978 44.755 1.00 92.75 83 GLU A CA 1
ATOM 634 C C . GLU A 1 83 ? -14.187 4.305 43.404 1.00 92.75 83 GLU A C 1
ATOM 636 O O . GLU A 1 83 ? -13.861 4.854 42.346 1.00 92.75 83 GLU A O 1
ATOM 641 N N . LEU A 1 84 ? -14.869 3.150 43.417 1.00 92.06 84 LEU A N 1
ATOM 642 C CA . LEU A 1 84 ? -15.309 2.480 42.193 1.00 92.06 84 LEU A CA 1
ATOM 643 C C . LEU A 1 84 ? -16.217 3.398 41.362 1.00 92.06 84 LEU A C 1
ATOM 645 O O . LEU A 1 84 ? -15.997 3.534 40.160 1.00 92.06 84 LEU A O 1
ATOM 649 N N . ALA A 1 85 ? -17.193 4.064 41.988 1.00 93.38 85 ALA A N 1
ATOM 650 C CA . ALA A 1 85 ? -18.100 4.981 41.298 1.00 93.38 85 ALA A CA 1
ATOM 651 C C . ALA A 1 85 ? -17.360 6.140 40.611 1.00 93.38 85 ALA A C 1
ATOM 653 O O . ALA A 1 85 ? -17.598 6.399 39.430 1.00 93.38 85 ALA A O 1
ATOM 654 N N . ALA A 1 86 ? -16.427 6.792 41.311 1.00 93.62 86 ALA A N 1
ATOM 655 C CA . ALA A 1 86 ? -15.633 7.889 40.762 1.00 93.62 86 ALA A CA 1
ATOM 656 C C . ALA A 1 86 ? -14.769 7.435 39.571 1.00 93.62 86 ALA A C 1
ATOM 658 O O . ALA A 1 86 ? -14.699 8.113 38.543 1.00 93.62 86 ALA A O 1
ATOM 659 N N . ARG A 1 87 ? -14.145 6.255 39.670 1.00 92.25 87 ARG A N 1
ATOM 660 C CA . ARG A 1 87 ? -13.296 5.712 38.600 1.00 92.25 87 ARG A CA 1
ATOM 661 C C . ARG A 1 87 ? -14.104 5.215 37.392 1.00 92.25 87 ARG A C 1
ATOM 663 O O . ARG A 1 87 ? -13.653 5.385 36.260 1.00 92.25 87 ARG A O 1
ATOM 670 N N . VAL A 1 88 ? -15.301 4.661 37.606 1.00 92.62 88 VAL A N 1
ATOM 671 C CA . VAL A 1 88 ? -16.256 4.319 36.532 1.00 92.62 88 VAL A CA 1
ATOM 672 C C . VAL A 1 88 ? -16.720 5.581 35.803 1.00 92.62 88 VAL A C 1
ATOM 674 O O . VAL A 1 88 ? -16.653 5.625 34.577 1.00 92.62 88 VAL A O 1
ATOM 677 N N . GLN A 1 89 ? -17.085 6.637 36.535 1.00 92.75 89 GLN A N 1
ATOM 678 C CA . GLN A 1 89 ? -17.490 7.918 35.951 1.00 92.75 89 GLN A CA 1
ATOM 679 C C . GLN A 1 89 ? -16.365 8.562 35.119 1.00 92.75 89 GLN A C 1
ATOM 681 O O . GLN A 1 89 ? -16.620 9.079 34.031 1.00 92.75 89 GLN A O 1
ATOM 686 N N . ALA A 1 90 ? -15.109 8.483 35.572 1.00 89.44 90 ALA A N 1
ATOM 687 C CA . ALA A 1 90 ? -13.957 8.948 34.795 1.00 89.44 90 ALA A CA 1
ATOM 688 C C . ALA A 1 90 ? -13.767 8.153 33.484 1.00 89.44 90 ALA A C 1
ATOM 690 O O . ALA A 1 90 ? -13.487 8.738 32.435 1.00 89.44 90 ALA A O 1
ATOM 691 N N . ALA A 1 91 ? -13.967 6.830 33.513 1.00 88.12 91 ALA A N 1
ATOM 692 C CA . ALA A 1 91 ? -13.915 5.985 32.318 1.00 88.12 91 ALA A CA 1
ATOM 693 C C . ALA A 1 91 ? -15.088 6.249 31.347 1.00 88.12 91 ALA A C 1
ATOM 695 O O . ALA A 1 91 ? -14.900 6.220 30.129 1.00 88.12 91 ALA A O 1
ATOM 696 N N . GLU A 1 92 ? -16.281 6.560 31.860 1.00 90.50 92 GLU A N 1
ATOM 697 C CA . GLU A 1 92 ? -17.443 6.970 31.060 1.00 90.50 92 GLU A CA 1
ATOM 698 C C . GLU A 1 92 ? -17.239 8.341 30.404 1.00 90.50 92 GLU A C 1
ATOM 700 O O . GLU A 1 92 ? -17.514 8.486 29.214 1.00 90.50 92 GLU A O 1
ATOM 705 N N . ALA A 1 93 ? -16.677 9.319 31.120 1.00 88.75 93 ALA A N 1
ATOM 706 C CA . ALA A 1 93 ? -16.308 10.615 30.547 1.00 88.75 93 ALA A CA 1
ATOM 707 C C . ALA A 1 93 ? -15.244 10.467 29.442 1.00 88.75 93 ALA A C 1
ATOM 709 O O . ALA A 1 93 ? -15.367 11.062 28.369 1.00 88.75 93 ALA A O 1
ATOM 710 N N . ALA A 1 94 ? -14.245 9.600 29.650 1.00 83.56 94 ALA A N 1
ATOM 711 C CA . ALA A 1 94 ? -13.271 9.264 28.614 1.00 83.56 94 ALA A CA 1
ATOM 712 C C . ALA A 1 94 ? -13.946 8.632 27.378 1.00 83.56 94 ALA A C 1
ATOM 714 O O . ALA A 1 94 ? -13.613 9.000 26.251 1.00 83.56 94 ALA A O 1
ATOM 715 N N . ARG A 1 95 ? -14.942 7.753 27.565 1.00 84.69 95 ARG A N 1
ATOM 716 C CA . ARG A 1 95 ? -15.751 7.171 26.476 1.00 84.69 95 ARG A CA 1
ATOM 717 C C . ARG A 1 95 ? -16.615 8.209 25.749 1.00 84.69 95 ARG A C 1
ATOM 719 O O . ARG A 1 95 ? -16.744 8.132 24.531 1.00 84.69 95 ARG A O 1
ATOM 726 N N . ALA A 1 96 ? -17.178 9.183 26.462 1.00 84.75 96 ALA A N 1
ATOM 727 C CA . ALA A 1 96 ? -18.012 10.237 25.879 1.00 84.75 96 ALA A CA 1
ATOM 728 C C . ALA A 1 96 ? -17.237 11.179 24.936 1.00 84.75 96 ALA A C 1
ATOM 730 O O . ALA A 1 96 ? -17.832 11.782 24.048 1.00 84.75 96 ALA A O 1
ATOM 731 N N . SER A 1 97 ? -15.909 11.271 25.076 1.00 84.12 97 SER A N 1
ATOM 732 C CA . SER A 1 97 ? -15.050 12.064 24.180 1.00 84.12 97 SER A CA 1
ATOM 733 C C . SER A 1 97 ? -14.672 11.367 22.858 1.00 84.12 97 SER A C 1
ATOM 735 O O . SER A 1 97 ? -13.927 11.927 22.050 1.00 84.12 97 SER A O 1
ATOM 737 N N . TRP A 1 98 ? -15.166 10.149 22.600 1.00 84.25 98 TRP A N 1
ATOM 738 C CA . TRP A 1 98 ? -14.881 9.419 21.359 1.00 84.25 98 TRP A CA 1
ATOM 739 C C . TRP A 1 98 ? -15.668 9.990 20.167 1.00 84.25 98 TRP A C 1
ATOM 741 O O . TRP A 1 98 ? -16.868 9.768 20.024 1.00 84.25 98 TRP A O 1
ATOM 751 N N . ARG A 1 99 ? -14.960 10.684 19.269 1.00 81.50 99 ARG A N 1
ATOM 752 C CA . ARG A 1 99 ? -15.462 11.164 17.965 1.00 81.50 99 ARG A CA 1
ATOM 753 C C . ARG A 1 99 ? -15.515 10.049 16.909 1.00 81.50 99 ARG A C 1
ATOM 755 O O . ARG A 1 99 ? -14.954 8.977 17.111 1.00 81.50 99 ARG A O 1
ATOM 762 N N . ALA A 1 100 ? -16.130 10.282 15.749 1.00 74.00 100 ALA A N 1
ATOM 763 C CA . ALA A 1 100 ? -15.950 9.398 14.588 1.00 74.00 100 ALA A CA 1
ATOM 764 C C . ALA A 1 100 ? -14.462 9.359 14.148 1.00 74.00 100 ALA A C 1
ATOM 766 O O . ALA A 1 100 ? -13.750 10.345 14.359 1.00 74.00 100 ALA A O 1
ATOM 767 N N . PRO A 1 101 ? -13.952 8.243 13.591 1.00 69.19 101 PRO A N 1
ATOM 768 C CA . PRO A 1 101 ? -12.645 8.247 12.940 1.00 69.19 101 PRO A CA 1
ATOM 769 C C . PRO A 1 101 ? -12.706 9.080 11.656 1.00 69.19 101 PRO A C 1
ATOM 771 O O . PRO A 1 101 ? -13.642 8.924 10.872 1.00 69.19 101 PRO A O 1
ATOM 774 N N . GLY A 1 102 ? -11.719 9.954 11.458 1.00 68.44 102 GLY A N 1
ATOM 775 C CA . GLY A 1 102 ? -11.439 10.551 10.153 1.00 68.44 102 GLY A CA 1
ATOM 776 C C . GLY A 1 102 ? -10.584 9.603 9.312 1.00 68.44 102 GLY A C 1
ATOM 777 O O . GLY A 1 102 ? -10.953 8.455 9.067 1.00 68.44 102 GLY A O 1
ATOM 778 N N . ASP A 1 103 ? -9.403 10.069 8.915 1.00 65.69 103 ASP A N 1
ATOM 779 C CA . ASP A 1 103 ? -8.467 9.296 8.095 1.00 65.69 103 ASP A CA 1
ATOM 780 C C . ASP A 1 103 ? -7.821 8.121 8.847 1.00 65.69 103 ASP A C 1
ATOM 782 O O . ASP A 1 103 ? -7.775 8.075 10.078 1.00 65.69 103 ASP A O 1
ATOM 786 N N . ALA A 1 104 ? -7.191 7.206 8.104 1.00 66.94 104 ALA A N 1
ATOM 787 C CA . ALA A 1 104 ? -6.474 6.050 8.651 1.00 66.94 104 ALA A CA 1
ATOM 788 C C . ALA A 1 104 ? -5.436 6.412 9.737 1.00 66.94 104 ALA A C 1
ATOM 790 O O . ALA A 1 104 ? -5.258 5.665 10.700 1.00 66.94 104 ALA A O 1
ATOM 791 N N . ARG A 1 105 ? -4.762 7.567 9.615 1.00 69.25 105 ARG A N 1
ATOM 792 C CA . ARG A 1 105 ? -3.812 8.070 10.626 1.00 69.25 105 ARG A CA 1
ATOM 793 C C . ARG A 1 105 ? -4.518 8.521 11.914 1.00 69.25 105 ARG A C 1
ATOM 795 O O . ARG A 1 105 ? -4.029 8.211 12.998 1.00 69.25 105 ARG A O 1
ATOM 802 N N . ASP A 1 106 ? -5.677 9.175 11.811 1.00 76.38 106 ASP A N 1
ATOM 803 C CA . ASP A 1 106 ? -6.514 9.527 12.968 1.00 76.38 106 ASP A CA 1
ATOM 804 C C . ASP A 1 106 ? -7.110 8.264 13.611 1.00 76.38 106 ASP A C 1
ATOM 806 O O . ASP A 1 106 ? -7.037 8.109 14.826 1.00 76.38 106 ASP A O 1
ATOM 810 N N . ALA A 1 107 ? -7.582 7.293 12.819 1.00 78.81 107 ALA A N 1
ATOM 811 C CA . ALA A 1 107 ? -8.054 6.002 13.325 1.00 78.81 107 ALA A CA 1
ATOM 812 C C . ALA A 1 107 ? -6.967 5.237 14.109 1.00 78.81 107 ALA A C 1
ATOM 814 O O . ALA A 1 107 ? -7.249 4.709 15.186 1.00 78.81 107 ALA A O 1
ATOM 815 N N . ARG A 1 108 ? -5.716 5.230 13.620 1.00 78.00 108 ARG A N 1
ATOM 816 C CA . ARG A 1 108 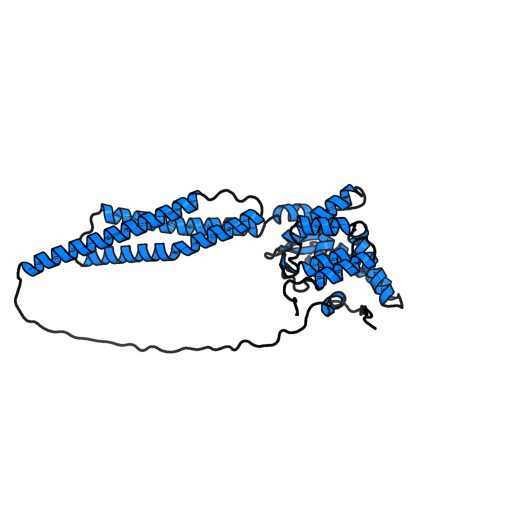? -4.549 4.647 14.313 1.00 78.00 108 ARG A CA 1
ATOM 817 C C . ARG A 1 108 ? -4.251 5.385 15.633 1.00 78.00 108 ARG A C 1
ATOM 819 O O . ARG A 1 108 ? -4.160 4.745 16.678 1.00 78.00 108 ARG A O 1
ATOM 826 N N . ALA A 1 109 ? -4.219 6.721 15.631 1.00 82.88 109 ALA A N 1
ATOM 827 C CA . ALA A 1 109 ? -4.016 7.518 16.850 1.00 82.88 109 ALA A CA 1
ATOM 828 C C . ALA A 1 109 ? -5.155 7.358 17.884 1.00 82.88 109 ALA A C 1
ATOM 830 O O . ALA A 1 109 ? -4.910 7.296 19.094 1.00 82.88 109 ALA A O 1
ATOM 831 N N . GLN A 1 110 ? -6.406 7.247 17.423 1.00 84.25 110 GLN A N 1
ATOM 832 C CA . GLN A 1 110 ? -7.557 6.936 18.270 1.00 84.25 110 GLN A CA 1
ATOM 833 C C . GLN A 1 110 ? -7.476 5.513 18.845 1.00 84.25 110 GLN A C 1
ATOM 835 O O . GLN A 1 110 ? -7.820 5.314 20.010 1.00 84.25 110 GLN A O 1
ATOM 840 N N . LEU A 1 111 ? -7.000 4.527 18.073 1.00 87.19 111 LEU A N 1
ATOM 841 C CA . LEU A 1 111 ? -6.847 3.142 18.530 1.00 87.19 111 LEU A CA 1
ATOM 842 C C . LEU A 1 111 ? -5.843 3.034 19.687 1.00 87.19 111 LEU A C 1
ATOM 844 O O . LEU A 1 111 ? -6.118 2.336 20.665 1.00 87.19 111 LEU A O 1
ATOM 848 N N . ASP A 1 112 ? -4.737 3.778 19.634 1.00 84.94 112 ASP A N 1
ATOM 849 C CA . ASP A 1 112 ? -3.770 3.862 20.735 1.00 84.94 112 ASP A CA 1
ATOM 850 C C . ASP A 1 112 ? -4.392 4.474 22.002 1.00 84.94 112 ASP A C 1
ATOM 852 O O . ASP A 1 112 ? -4.178 3.984 23.116 1.00 84.94 112 ASP A O 1
ATOM 856 N N . ALA A 1 113 ? -5.199 5.530 21.852 1.00 86.06 113 ALA A N 1
ATOM 857 C CA . ALA A 1 113 ? -5.900 6.165 22.969 1.00 86.06 113 ALA A CA 1
ATOM 858 C C . ALA A 1 113 ? -6.947 5.232 23.606 1.00 86.06 113 ALA A C 1
ATOM 860 O O . ALA A 1 113 ? -6.979 5.085 24.831 1.00 86.06 113 ALA A O 1
ATOM 861 N N . VAL A 1 114 ? -7.751 4.541 22.790 1.00 88.75 114 VAL A N 1
ATOM 862 C CA . VAL A 1 114 ? -8.727 3.539 23.253 1.00 88.75 114 VAL A CA 1
ATOM 863 C C . VAL A 1 114 ? -8.023 2.348 23.908 1.00 88.75 114 VAL A C 1
ATOM 865 O O . VAL A 1 114 ? -8.493 1.853 24.930 1.00 88.75 114 VAL A O 1
ATOM 868 N N . SER A 1 115 ? -6.868 1.917 23.396 1.00 88.19 115 SER A N 1
ATOM 869 C CA . SER A 1 115 ? -6.085 0.822 23.986 1.00 88.19 115 SER A CA 1
ATOM 870 C C . SER A 1 115 ? -5.535 1.186 25.369 1.00 88.19 115 SER A C 1
ATOM 872 O O . SER A 1 115 ? -5.660 0.390 26.303 1.00 88.19 115 SER A O 1
ATOM 874 N N . ARG A 1 116 ? -5.027 2.416 25.550 1.00 87.12 116 ARG A N 1
ATOM 875 C CA . ARG A 1 116 ? -4.633 2.936 26.875 1.00 87.12 116 ARG A CA 1
ATOM 876 C C . ARG A 1 116 ? -5.815 3.011 27.845 1.00 87.12 116 ARG A C 1
ATOM 878 O O . ARG A 1 116 ? -5.663 2.629 29.001 1.00 87.12 116 ARG A O 1
ATOM 885 N N . ALA A 1 117 ? -6.991 3.443 27.385 1.00 85.88 117 ALA A N 1
ATOM 886 C CA . ALA A 1 117 ? -8.200 3.464 28.211 1.00 85.88 117 ALA A CA 1
ATOM 887 C C . ALA A 1 117 ? -8.652 2.045 28.611 1.00 85.88 117 ALA A C 1
ATOM 889 O O . ALA A 1 117 ? -8.947 1.794 29.779 1.00 85.88 117 ALA A O 1
ATOM 890 N N . ARG A 1 118 ? -8.630 1.082 27.677 1.00 89.00 118 ARG A N 1
ATOM 891 C CA . ARG A 1 118 ? -8.959 -0.329 27.949 1.00 89.00 118 ARG A CA 1
ATOM 892 C C . ARG A 1 118 ? -8.017 -0.973 28.965 1.00 89.00 118 ARG A C 1
ATOM 894 O O . ARG A 1 118 ? -8.486 -1.764 29.777 1.00 89.00 118 ARG A O 1
ATOM 901 N N . ALA A 1 119 ? -6.733 -0.613 28.976 1.00 88.06 119 ALA A N 1
ATOM 902 C CA . ALA A 1 119 ? -5.771 -1.112 29.964 1.00 88.06 119 ALA A CA 1
ATOM 903 C C . ALA A 1 119 ? -6.129 -0.736 31.420 1.00 88.06 119 ALA A C 1
ATOM 905 O O . ALA A 1 119 ? -5.697 -1.419 32.346 1.00 88.06 119 ALA A O 1
ATOM 906 N N . GLN A 1 120 ? -6.958 0.295 31.631 1.00 87.00 120 GLN A N 1
ATOM 907 C CA . GLN A 1 120 ? -7.441 0.715 32.954 1.00 87.00 120 GLN A CA 1
ATOM 908 C C . GLN A 1 120 ? -8.722 -0.014 33.409 1.00 87.00 120 GLN A C 1
ATOM 910 O O . GLN A 1 120 ? -9.121 0.123 34.564 1.00 87.00 120 GLN A O 1
ATOM 915 N N . LEU A 1 121 ? -9.371 -0.811 32.549 1.00 88.75 121 LEU A N 1
ATOM 916 C CA . LEU A 1 121 ? -10.614 -1.525 32.886 1.00 88.75 121 LEU A CA 1
ATOM 917 C C . LEU A 1 121 ? -10.415 -2.798 33.745 1.00 88.75 121 LEU A C 1
ATOM 919 O O . LEU A 1 121 ? -11.211 -3.000 34.665 1.00 88.75 121 LEU A O 1
ATOM 923 N N . PRO A 1 122 ? -9.377 -3.642 33.544 1.00 91.69 122 PRO A N 1
ATOM 924 C CA . PRO A 1 122 ? -9.126 -4.805 34.399 1.00 91.69 122 PRO A CA 1
ATOM 925 C C . PRO A 1 122 ? -9.067 -4.518 35.912 1.00 91.69 122 PRO A C 1
ATOM 927 O O . PRO A 1 122 ? -9.713 -5.259 36.654 1.00 91.69 122 PRO A O 1
ATOM 930 N N . PRO A 1 123 ? -8.376 -3.472 36.422 1.00 91.38 123 PRO A N 1
ATOM 931 C CA . PRO A 1 123 ? -8.387 -3.183 37.858 1.00 91.38 123 PRO A CA 1
ATOM 932 C C . PRO A 1 123 ? -9.751 -2.692 38.373 1.00 91.38 123 PRO A C 1
ATOM 934 O O . PRO A 1 123 ? -10.068 -2.952 39.529 1.00 91.38 123 PRO A O 1
ATOM 937 N N . LEU A 1 124 ? -10.585 -2.048 37.543 1.00 90.00 124 LEU A N 1
ATOM 938 C CA . LEU A 1 124 ? -11.961 -1.686 37.930 1.00 90.00 124 LEU A CA 1
ATOM 939 C C . LEU A 1 124 ? -12.836 -2.923 38.109 1.00 90.00 124 LEU A C 1
ATOM 941 O O . LEU A 1 124 ? -13.607 -3.006 39.060 1.00 90.00 124 LEU A O 1
ATOM 945 N N . ARG A 1 125 ? -12.687 -3.902 37.210 1.00 91.50 125 ARG A N 1
ATOM 946 C CA . ARG A 1 125 ? -13.425 -5.163 37.289 1.00 91.50 125 ARG A CA 1
ATOM 947 C C . ARG A 1 125 ? -13.033 -5.972 38.523 1.00 91.50 125 ARG A C 1
ATOM 949 O O . ARG A 1 125 ? -13.916 -6.433 39.232 1.00 91.50 125 ARG A O 1
ATOM 956 N N . ARG A 1 126 ? -11.735 -6.036 38.845 1.00 92.50 126 ARG A N 1
ATOM 957 C CA . ARG A 1 126 ? -11.244 -6.665 40.086 1.00 92.50 126 ARG A CA 1
ATOM 958 C C . ARG A 1 126 ? -11.827 -5.997 41.334 1.00 92.50 126 ARG A C 1
ATOM 960 O O . ARG A 1 126 ? -12.352 -6.706 42.179 1.00 92.50 126 ARG A O 1
ATOM 967 N N . LEU A 1 127 ? -11.842 -4.662 41.401 1.00 91.25 127 LEU A N 1
ATOM 968 C CA . LEU A 1 127 ? -12.452 -3.929 42.519 1.00 91.25 127 LEU A CA 1
ATOM 969 C C . LEU A 1 127 ? -13.968 -4.194 42.643 1.00 91.25 127 LEU A C 1
ATOM 971 O O . LEU A 1 127 ? -14.476 -4.362 43.749 1.00 91.25 127 LEU A O 1
ATOM 975 N N . ALA A 1 128 ? -14.695 -4.277 41.523 1.00 90.94 128 ALA A N 1
ATOM 976 C CA . ALA A 1 128 ? -16.119 -4.622 41.520 1.00 90.94 128 ALA A CA 1
ATOM 977 C C . ALA A 1 128 ? -16.381 -6.070 41.985 1.00 90.94 128 ALA A C 1
ATOM 979 O O . ALA A 1 128 ? -17.298 -6.307 42.774 1.00 90.94 128 ALA A O 1
ATOM 980 N N . ASP A 1 129 ? -15.559 -7.029 41.548 1.00 90.81 129 ASP A N 1
ATOM 981 C CA . ASP A 1 129 ? -15.635 -8.432 41.971 1.00 90.81 129 ASP A CA 1
ATOM 982 C C . ASP A 1 129 ? -15.252 -8.601 43.459 1.00 90.81 129 ASP A C 1
ATOM 984 O O . ASP A 1 129 ? -15.912 -9.344 44.190 1.00 90.81 129 ASP A O 1
ATOM 988 N N . GLU A 1 130 ? -14.252 -7.857 43.946 1.00 91.38 130 GLU A N 1
ATOM 989 C CA . GLU A 1 130 ? -13.851 -7.798 45.360 1.00 91.38 130 GLU A CA 1
ATOM 990 C C . GLU A 1 130 ? -14.970 -7.226 46.243 1.00 91.38 130 GLU A C 1
ATOM 992 O O . GLU A 1 130 ? -15.328 -7.840 47.250 1.00 91.38 130 GLU A O 1
ATOM 997 N N . LEU A 1 131 ? -15.595 -6.112 45.845 1.00 89.88 131 LEU A N 1
ATOM 998 C CA . LEU A 1 131 ? -16.771 -5.560 46.530 1.00 89.88 131 LEU A CA 1
ATOM 999 C C . LEU A 1 131 ? -17.944 -6.552 46.530 1.00 89.88 131 LEU A C 1
ATOM 1001 O O . LEU A 1 131 ? -18.635 -6.700 47.540 1.00 89.88 131 LEU A O 1
ATOM 1005 N N . ARG A 1 132 ? -18.149 -7.300 45.440 1.00 90.81 132 ARG A N 1
ATOM 1006 C CA . ARG A 1 132 ? -19.178 -8.349 45.381 1.00 90.81 132 ARG A CA 1
ATOM 1007 C C . ARG A 1 132 ? -18.891 -9.495 46.350 1.00 90.81 132 ARG A C 1
ATOM 1009 O O . ARG A 1 132 ? -19.809 -9.950 47.033 1.00 90.81 132 ARG A O 1
ATOM 1016 N N . ALA A 1 133 ? -17.635 -9.920 46.466 1.00 89.12 133 ALA A N 1
ATOM 1017 C CA . ALA A 1 133 ? -17.213 -10.915 47.448 1.00 89.12 133 ALA A CA 1
ATOM 1018 C C . ALA A 1 133 ? -17.372 -10.402 48.893 1.00 89.12 133 ALA A C 1
ATOM 1020 O O . ALA A 1 133 ? -17.876 -11.131 49.749 1.00 89.12 133 ALA A O 1
ATOM 1021 N N . GLN A 1 134 ? -17.033 -9.136 49.165 1.00 87.06 134 GLN A N 1
ATOM 1022 C CA . GLN A 1 134 ? -17.254 -8.498 50.469 1.00 87.06 134 GLN A CA 1
ATOM 1023 C C . GLN A 1 134 ? -18.744 -8.442 50.837 1.00 87.06 134 GLN A C 1
ATOM 1025 O O . GLN A 1 134 ? -19.109 -8.797 51.957 1.00 87.06 134 GLN A O 1
ATOM 1030 N N . ALA A 1 135 ? -19.618 -8.074 49.894 1.00 86.12 135 ALA A N 1
ATOM 1031 C CA . ALA A 1 135 ? -21.065 -8.053 50.107 1.00 86.12 135 ALA A CA 1
ATOM 1032 C C . ALA A 1 135 ? -21.640 -9.454 50.391 1.00 86.12 135 ALA A C 1
ATOM 1034 O O . ALA A 1 135 ? -22.495 -9.609 51.266 1.00 86.12 135 ALA A O 1
ATOM 1035 N N . GLN A 1 136 ? -21.141 -10.489 49.706 1.00 86.81 136 GLN A N 1
ATOM 1036 C CA . GLN A 1 136 ? -21.500 -11.885 49.984 1.00 86.81 136 GLN A CA 1
ATOM 1037 C C . GLN A 1 136 ? -20.988 -12.365 51.349 1.00 86.81 136 GLN A C 1
ATOM 1039 O O . GLN A 1 136 ? -21.686 -13.114 52.030 1.00 86.81 136 GLN A O 1
ATOM 1044 N N . HIS A 1 137 ? -19.793 -11.943 51.769 1.00 83.94 137 HIS A N 1
ATOM 1045 C CA . HIS A 1 137 ? -19.247 -12.287 53.082 1.00 83.94 137 HIS A CA 1
ATOM 1046 C C . HIS A 1 137 ? -20.036 -11.619 54.215 1.00 83.94 137 HIS A C 1
ATOM 1048 O O . HIS A 1 137 ? -20.410 -12.301 55.163 1.00 83.94 137 HIS A O 1
ATOM 1054 N N . LEU A 1 138 ? -20.376 -10.332 54.085 1.00 81.62 138 LEU A N 1
ATOM 1055 C CA . LEU A 1 138 ? -21.232 -9.626 55.047 1.00 81.62 138 LEU A CA 1
ATOM 1056 C C . LEU A 1 138 ? -22.601 -10.308 55.197 1.00 81.62 138 LEU A C 1
ATOM 1058 O O . LEU A 1 138 ? -23.059 -10.518 56.318 1.00 81.62 138 LEU A O 1
ATOM 1062 N N . ALA A 1 139 ? -23.205 -10.751 54.089 1.00 81.69 139 ALA A N 1
ATOM 1063 C CA . ALA A 1 139 ? -24.460 -11.501 54.120 1.00 81.69 139 ALA A CA 1
ATOM 1064 C C . ALA A 1 139 ? -24.346 -12.864 54.839 1.00 81.69 139 ALA A C 1
ATOM 1066 O O . ALA A 1 139 ? -25.299 -13.280 55.493 1.00 81.69 139 ALA A O 1
ATOM 1067 N N . ARG A 1 140 ? -23.193 -13.549 54.754 1.00 82.31 140 ARG A N 1
ATOM 1068 C CA . ARG A 1 140 ? -22.922 -14.792 55.511 1.00 82.31 140 ARG A CA 1
ATOM 1069 C C . ARG A 1 140 ? -22.731 -14.542 57.006 1.00 82.31 140 ARG A C 1
ATOM 1071 O O . ARG A 1 140 ? -23.113 -15.386 57.808 1.00 82.31 140 ARG A O 1
ATOM 1078 N N . ASP A 1 141 ? -22.209 -13.376 57.368 1.00 79.56 141 ASP A N 1
ATOM 1079 C CA . ASP A 1 141 ? -21.982 -12.957 58.754 1.00 79.56 141 ASP A CA 1
ATOM 1080 C C . ASP A 1 141 ? -23.258 -12.357 59.400 1.00 79.56 141 ASP A C 1
ATOM 1082 O O . ASP A 1 141 ? -23.180 -11.661 60.409 1.00 79.56 141 ASP A O 1
ATOM 1086 N N . ASN A 1 142 ? -24.442 -12.589 58.810 1.00 73.06 142 ASN A N 1
ATOM 1087 C CA . ASN A 1 142 ? -25.740 -11.995 59.172 1.00 73.06 142 ASN A CA 1
ATOM 1088 C C . ASN A 1 142 ? -25.807 -10.449 59.120 1.00 73.06 142 ASN A C 1
ATOM 1090 O O . ASN A 1 142 ? -26.782 -9.853 59.585 1.00 73.06 142 ASN A O 1
ATOM 1094 N N . VAL A 1 143 ? -24.834 -9.780 58.494 1.00 76.19 143 VAL A N 1
ATOM 1095 C CA . VAL A 1 143 ? -24.838 -8.324 58.289 1.00 76.19 143 VAL A CA 1
ATOM 1096 C C . VAL A 1 143 ? -25.542 -7.995 56.971 1.00 76.19 143 VAL A C 1
ATOM 1098 O O . VAL A 1 143 ? -24.944 -7.985 55.893 1.00 76.19 143 VAL A O 1
ATOM 1101 N N . GLN A 1 144 ? -26.842 -7.708 57.053 1.00 77.06 144 GLN A N 1
ATOM 1102 C CA . GLN A 1 144 ? -27.629 -7.241 55.910 1.00 77.06 144 GLN A CA 1
ATOM 1103 C C . GLN A 1 144 ? -27.165 -5.845 55.467 1.00 77.06 144 GLN A C 1
ATOM 1105 O O . GLN A 1 144 ? -27.432 -4.844 56.132 1.00 77.06 144 GLN A O 1
ATOM 1110 N N . LEU A 1 145 ? -26.487 -5.772 54.318 1.00 78.94 145 LEU A N 1
ATOM 1111 C CA . LEU A 1 145 ? -26.245 -4.508 53.620 1.00 78.94 145 LEU A CA 1
ATOM 1112 C C . LEU A 1 145 ? -27.586 -3.874 53.198 1.00 78.94 145 LEU A C 1
ATOM 1114 O O . LEU A 1 145 ? -28.409 -4.581 52.610 1.00 78.94 145 LEU A O 1
ATOM 1118 N N . PRO A 1 146 ? -27.792 -2.562 53.425 1.00 84.75 146 PRO A N 1
ATOM 1119 C CA . PRO A 1 146 ? -28.952 -1.834 52.917 1.00 84.75 146 PRO A CA 1
ATOM 1120 C C . PRO A 1 146 ? -29.137 -1.999 51.405 1.00 84.75 146 PRO A C 1
ATOM 1122 O O . PRO A 1 146 ? -28.175 -1.888 50.640 1.00 84.75 146 PRO A O 1
ATOM 1125 N N . ASP A 1 147 ? -30.381 -2.186 50.959 1.00 84.62 147 ASP A N 1
ATOM 1126 C CA . ASP A 1 147 ? -30.681 -2.517 49.558 1.00 84.62 147 ASP A CA 1
ATOM 1127 C C . ASP A 1 147 ? -30.204 -1.458 48.556 1.00 84.62 147 ASP A C 1
ATOM 1129 O O . ASP A 1 147 ? -29.780 -1.802 47.455 1.00 84.62 147 ASP A O 1
ATOM 1133 N N . HIS A 1 148 ? -30.165 -0.181 48.950 1.00 87.19 148 HIS A N 1
ATOM 1134 C CA . HIS A 1 148 ? -29.636 0.894 48.106 1.00 87.19 148 HIS A CA 1
ATOM 1135 C C . HIS A 1 148 ? -28.131 0.742 47.807 1.00 87.19 148 HIS A C 1
ATOM 1137 O O . HIS A 1 148 ? -27.690 1.083 46.711 1.00 87.19 148 HIS A O 1
ATOM 1143 N N . LEU A 1 149 ? -27.335 0.198 48.739 1.00 86.69 149 LEU A N 1
ATOM 1144 C CA . LEU A 1 149 ? -25.911 -0.079 48.507 1.00 86.69 149 LEU A CA 1
ATOM 1145 C C . LEU A 1 149 ? -25.718 -1.303 47.609 1.00 86.69 149 LEU A C 1
ATOM 1147 O O . LEU A 1 149 ? -24.826 -1.309 46.763 1.00 86.69 149 LEU A O 1
ATOM 1151 N N . ARG A 1 150 ? -26.575 -2.317 47.771 1.00 86.88 150 ARG A N 1
ATOM 1152 C CA . ARG A 1 150 ? -26.593 -3.524 46.935 1.00 86.88 150 ARG A CA 1
ATOM 1153 C C . ARG A 1 150 ? -26.944 -3.171 45.484 1.00 86.88 150 ARG A C 1
ATOM 1155 O O . ARG A 1 150 ? -26.163 -3.466 44.587 1.00 86.88 150 ARG A O 1
ATOM 1162 N N . ALA A 1 151 ? -28.026 -2.418 45.277 1.00 89.38 151 ALA A N 1
ATOM 1163 C CA . ALA A 1 151 ? -28.430 -1.911 43.965 1.00 89.38 151 ALA A CA 1
ATOM 1164 C C . ALA A 1 151 ? -27.349 -1.027 43.311 1.00 89.38 151 ALA A C 1
ATOM 1166 O O . ALA A 1 151 ? -27.074 -1.175 42.123 1.00 89.38 151 ALA A O 1
ATOM 1167 N N . ARG A 1 152 ? -26.683 -0.153 44.085 1.00 92.06 152 ARG A N 1
ATOM 1168 C CA . ARG A 1 152 ? -25.569 0.681 43.593 1.00 92.06 152 ARG A CA 1
ATOM 1169 C C . ARG A 1 152 ? -24.351 -0.152 43.172 1.00 92.06 152 ARG A C 1
ATOM 1171 O O . ARG A 1 152 ? -23.691 0.208 42.202 1.00 92.06 152 ARG A O 1
ATOM 1178 N N . LEU A 1 153 ? -24.050 -1.258 43.857 1.00 91.00 153 LEU A N 1
ATOM 1179 C CA . LEU A 1 153 ? -22.983 -2.177 43.445 1.00 91.00 153 LEU A CA 1
ATOM 1180 C C . LEU A 1 153 ? -23.333 -2.915 42.144 1.00 91.00 153 LEU A C 1
ATOM 1182 O O . LEU A 1 153 ? -22.482 -3.016 41.260 1.00 91.00 153 LEU A O 1
ATOM 1186 N N . ASP A 1 154 ? -24.565 -3.413 42.010 1.00 90.69 154 ASP A N 1
ATOM 1187 C CA . ASP A 1 154 ? -24.995 -4.107 40.792 1.00 90.69 154 ASP A CA 1
ATOM 1188 C C . ASP A 1 154 ? -25.058 -3.150 39.573 1.00 90.69 154 ASP A C 1
ATOM 1190 O O . ASP A 1 154 ? -24.603 -3.537 38.493 1.00 90.69 154 ASP A O 1
ATOM 1194 N N . ASP A 1 155 ? -25.484 -1.885 39.742 1.00 92.94 155 ASP A N 1
ATOM 1195 C CA . ASP A 1 155 ? -25.386 -0.821 38.713 1.00 92.94 155 ASP A CA 1
ATOM 1196 C C . ASP A 1 155 ? -23.939 -0.599 38.248 1.00 92.94 155 ASP A C 1
ATOM 1198 O O . ASP A 1 155 ? -23.631 -0.688 37.055 1.00 92.94 155 ASP A O 1
ATOM 1202 N N . LEU A 1 156 ? -23.020 -0.366 39.191 1.00 92.19 156 LEU A N 1
ATOM 1203 C CA . LEU A 1 156 ? -21.610 -0.136 38.873 1.00 92.19 156 LEU A CA 1
ATOM 1204 C C . LEU A 1 156 ? -20.985 -1.337 38.153 1.00 92.19 156 LEU A C 1
ATOM 1206 O O . LEU A 1 156 ? -20.196 -1.153 37.226 1.00 92.19 156 LEU A O 1
ATOM 1210 N N . ASN A 1 157 ? -21.361 -2.564 38.518 1.00 92.50 157 ASN A N 1
ATOM 1211 C CA . ASN A 1 157 ? -20.850 -3.771 37.871 1.00 92.50 157 ASN A CA 1
ATOM 1212 C C . ASN A 1 157 ? -21.399 -3.946 36.437 1.00 92.50 157 ASN A C 1
ATOM 1214 O O . ASN A 1 157 ? -20.660 -4.307 35.511 1.00 92.50 157 ASN A O 1
ATOM 1218 N N . ALA A 1 158 ? -22.675 -3.607 36.213 1.00 92.62 158 ALA A N 1
ATOM 1219 C CA . ALA A 1 158 ? -23.256 -3.537 34.873 1.00 92.62 158 ALA A CA 1
ATOM 1220 C C . ALA A 1 158 ? -22.537 -2.487 34.004 1.00 92.62 158 ALA A C 1
ATOM 1222 O O . ALA A 1 158 ? -22.171 -2.773 32.860 1.00 92.62 158 ALA A O 1
ATOM 1223 N N . ARG A 1 159 ? -22.233 -1.310 34.564 1.00 93.25 159 ARG A N 1
ATOM 1224 C CA . ARG A 1 159 ? -21.505 -0.224 33.883 1.00 93.25 159 ARG A CA 1
ATOM 1225 C C . ARG A 1 159 ? -20.056 -0.586 33.555 1.00 93.25 159 ARG A C 1
ATOM 1227 O O . ARG A 1 159 ? -19.638 -0.393 32.415 1.00 93.25 159 ARG A O 1
ATOM 1234 N N . VAL A 1 160 ? -19.308 -1.211 34.472 1.00 93.31 160 VAL A N 1
ATOM 1235 C CA . VAL A 1 160 ? -17.957 -1.755 34.195 1.00 93.31 160 VAL A CA 1
ATOM 1236 C C . VAL A 1 160 ? -17.990 -2.784 33.057 1.00 93.31 160 VAL A C 1
ATOM 1238 O O . VAL A 1 160 ? -17.119 -2.784 32.177 1.00 93.31 160 VAL A O 1
ATOM 1241 N N . THR A 1 161 ? -19.021 -3.632 33.021 1.00 92.38 161 THR A N 1
ATOM 1242 C CA . THR A 1 161 ? -19.209 -4.619 31.947 1.00 92.38 161 THR A CA 1
ATOM 1243 C C . THR A 1 161 ? -19.515 -3.935 30.608 1.00 92.38 161 THR A C 1
ATOM 1245 O O . THR A 1 161 ? -18.877 -4.246 29.599 1.00 92.38 161 THR A O 1
ATOM 1248 N N . ALA A 1 162 ? -20.407 -2.940 30.597 1.00 91.75 162 ALA A N 1
ATOM 1249 C CA . ALA A 1 162 ? -20.761 -2.160 29.409 1.00 91.75 162 ALA A CA 1
ATOM 1250 C C . ALA A 1 162 ? -19.607 -1.281 28.882 1.00 91.75 162 ALA A C 1
ATOM 1252 O O . ALA A 1 162 ? -19.488 -1.081 27.670 1.00 91.75 162 ALA A O 1
ATOM 1253 N N . LEU A 1 163 ? -18.737 -0.773 29.763 1.00 90.38 163 LEU A N 1
ATOM 1254 C CA . LEU A 1 163 ? -17.479 -0.105 29.405 1.00 90.38 163 LEU A CA 1
ATOM 1255 C C . LEU A 1 163 ? -16.494 -1.076 28.744 1.00 90.38 163 LEU A C 1
ATOM 1257 O O . LEU A 1 163 ? -15.897 -0.732 27.725 1.00 90.38 163 LEU A O 1
ATOM 1261 N N . SER A 1 164 ? -16.358 -2.290 29.285 1.00 90.31 164 SER A N 1
ATOM 1262 C CA . SER A 1 164 ? -15.475 -3.328 28.731 1.00 90.31 164 SER A CA 1
ATOM 1263 C C . SER A 1 164 ? -15.902 -3.723 27.316 1.00 90.31 164 SER A C 1
ATOM 1265 O O . SER A 1 164 ? -15.106 -3.621 26.381 1.00 90.31 164 SER A O 1
ATOM 1267 N N . ALA A 1 165 ? -17.182 -4.067 27.139 1.00 88.88 165 ALA A N 1
ATOM 1268 C CA . ALA A 1 165 ? -17.741 -4.420 25.837 1.00 88.88 165 ALA A CA 1
ATOM 1269 C C . ALA A 1 165 ? -17.691 -3.244 24.844 1.00 88.88 165 ALA A C 1
ATOM 1271 O O . ALA A 1 165 ? -17.277 -3.418 23.700 1.00 88.88 165 ALA A O 1
ATOM 1272 N N . GLY A 1 166 ? -18.042 -2.029 25.284 1.00 87.75 166 GLY A N 1
ATOM 1273 C CA . GLY A 1 166 ? -18.001 -0.830 24.441 1.00 87.75 166 GLY A CA 1
ATOM 1274 C C . GLY A 1 166 ? -16.587 -0.438 23.999 1.00 87.75 166 GLY A C 1
ATOM 1275 O O . GLY A 1 166 ? -16.396 -0.009 22.862 1.00 87.75 166 GLY A O 1
ATOM 1276 N N . GLY A 1 167 ? -15.584 -0.619 24.863 1.00 87.75 167 GLY A N 1
ATOM 1277 C CA . GLY A 1 167 ? -14.178 -0.419 24.515 1.00 87.75 167 GLY A CA 1
ATOM 1278 C C . GLY A 1 167 ? -13.656 -1.468 23.536 1.00 87.75 167 GLY A C 1
ATOM 1279 O O . GLY A 1 167 ? -12.939 -1.123 22.600 1.00 87.75 167 GLY A O 1
ATOM 1280 N N . GLU A 1 168 ? -14.034 -2.735 23.709 1.00 87.12 168 GLU A N 1
ATOM 1281 C CA . GLU A 1 168 ? -13.722 -3.805 22.754 1.00 87.12 168 GLU A CA 1
ATOM 1282 C C . GLU A 1 168 ? -14.337 -3.580 21.379 1.00 87.12 168 GLU A C 1
ATOM 1284 O O . GLU A 1 168 ? -13.643 -3.713 20.372 1.00 87.12 168 GLU A O 1
ATOM 1289 N N . GLU A 1 169 ? -15.612 -3.203 21.343 1.00 86.31 169 GLU A N 1
ATOM 1290 C CA . GLU A 1 169 ? -16.329 -2.879 20.117 1.00 86.31 169 GLU A CA 1
ATOM 1291 C C . GLU A 1 169 ? -15.665 -1.703 19.395 1.00 86.31 169 GLU A C 1
ATOM 1293 O O . GLU A 1 169 ? -15.290 -1.815 18.228 1.00 86.31 169 GLU A O 1
ATOM 1298 N N . ARG A 1 170 ? -15.393 -0.606 20.116 1.00 86.50 170 ARG A N 1
ATOM 1299 C CA . ARG A 1 170 ? -14.710 0.555 19.539 1.00 86.50 170 ARG A CA 1
ATOM 1300 C C . ARG A 1 170 ? -13.306 0.218 19.038 1.00 86.50 170 ARG A C 1
ATOM 1302 O O . ARG A 1 170 ? -12.915 0.702 17.979 1.00 86.50 170 ARG A O 1
ATOM 1309 N N . ALA A 1 171 ? -12.555 -0.605 19.768 1.00 86.06 171 ALA A N 1
ATOM 1310 C CA . ALA A 1 171 ? -11.236 -1.056 19.336 1.00 86.06 171 ALA A CA 1
ATOM 1311 C C . ALA A 1 171 ? -11.316 -1.940 18.081 1.00 86.06 171 ALA A C 1
ATOM 1313 O O . ALA A 1 171 ? -10.476 -1.787 17.202 1.00 86.06 171 ALA A O 1
ATOM 1314 N N . ARG A 1 172 ? -12.329 -2.811 17.949 1.00 83.81 172 ARG A N 1
ATOM 1315 C CA . ARG A 1 172 ? -12.564 -3.599 16.724 1.00 83.81 172 ARG A CA 1
ATOM 1316 C C . ARG A 1 172 ? -12.935 -2.715 15.532 1.00 83.81 172 ARG A C 1
ATOM 1318 O O . ARG A 1 172 ? -12.349 -2.885 14.468 1.00 83.81 172 ARG A O 1
ATOM 1325 N N . GLN A 1 173 ? -13.818 -1.735 15.715 1.00 81.38 173 GLN A N 1
ATOM 1326 C CA . GLN A 1 173 ? -14.187 -0.773 14.666 1.00 81.38 173 GLN A CA 1
ATOM 1327 C C . GLN A 1 173 ? -12.986 0.068 14.209 1.00 81.38 173 GLN A C 1
ATOM 1329 O O . GLN A 1 173 ? -12.716 0.165 13.014 1.00 81.38 173 GLN A O 1
ATOM 1334 N N . LEU A 1 174 ? -12.223 0.629 15.154 1.00 81.75 174 LEU A N 1
ATOM 1335 C CA . LEU A 1 174 ? -11.013 1.395 14.848 1.00 81.75 174 LEU A CA 1
ATOM 1336 C C . LEU A 1 174 ? -9.913 0.529 14.231 1.00 81.75 174 LEU A C 1
ATOM 1338 O O . LEU A 1 174 ? -9.231 1.001 13.332 1.00 81.75 174 LEU A O 1
ATOM 1342 N N . ALA A 1 175 ? -9.752 -0.726 14.660 1.00 75.50 175 ALA A N 1
ATOM 1343 C CA . ALA A 1 175 ? -8.819 -1.661 14.036 1.00 75.50 175 ALA A CA 1
ATOM 1344 C C . ALA A 1 175 ? -9.230 -2.005 12.597 1.00 75.50 175 ALA A C 1
ATOM 1346 O O . ALA A 1 175 ? -8.356 -2.077 11.741 1.00 75.50 175 ALA A O 1
ATOM 1347 N N . GLY A 1 176 ? -10.532 -2.144 12.313 1.00 68.94 176 GLY A N 1
ATOM 1348 C CA . GLY A 1 176 ? -11.059 -2.254 10.950 1.00 68.94 176 GLY A CA 1
ATOM 1349 C C . GLY A 1 176 ? -10.658 -1.047 10.104 1.00 68.94 176 GLY A C 1
ATOM 1350 O O . GLY A 1 176 ? -9.884 -1.187 9.166 1.00 68.94 176 GLY A O 1
ATOM 1351 N N . VAL A 1 177 ? -11.052 0.166 10.507 1.00 66.81 177 VAL A N 1
ATOM 1352 C CA . VAL A 1 177 ? -10.730 1.408 9.769 1.00 66.81 177 VAL A CA 1
ATOM 1353 C C . VAL A 1 177 ? -9.215 1.674 9.671 1.00 66.81 177 VAL A C 1
ATOM 1355 O O . VAL A 1 177 ? -8.749 2.220 8.676 1.00 66.81 177 VAL A O 1
ATOM 1358 N N . ALA A 1 178 ? -8.413 1.269 10.659 1.00 64.12 178 ALA A N 1
ATOM 1359 C CA . ALA A 1 178 ? -6.952 1.398 10.636 1.00 64.12 178 ALA A CA 1
ATOM 1360 C C . ALA A 1 178 ? -6.242 0.342 9.762 1.00 64.12 178 ALA A C 1
ATOM 1362 O O . ALA A 1 178 ? -5.117 0.595 9.308 1.00 64.12 178 ALA A O 1
ATOM 1363 N N . ARG A 1 179 ? -6.870 -0.825 9.548 1.00 60.94 179 ARG A N 1
ATOM 1364 C CA . ARG A 1 179 ? -6.386 -1.922 8.690 1.00 60.94 179 ARG A CA 1
ATOM 1365 C C . ARG A 1 179 ? -6.828 -1.735 7.244 1.00 60.94 179 ARG A C 1
ATOM 1367 O O . ARG A 1 179 ? -6.006 -1.835 6.341 1.00 60.94 179 ARG A O 1
ATOM 1374 N N . ASP A 1 180 ? -8.089 -1.375 7.049 1.00 55.62 180 ASP A N 1
ATOM 1375 C CA . ASP A 1 180 ? -8.714 -1.078 5.759 1.00 55.62 180 ASP A CA 1
ATOM 1376 C C . ASP A 1 180 ? -8.450 0.389 5.332 1.00 55.62 180 ASP A C 1
ATOM 1378 O O . ASP A 1 180 ? -9.051 0.903 4.386 1.00 55.62 180 ASP A O 1
ATOM 1382 N N . GLY A 1 181 ? -7.548 1.075 6.047 1.00 48.47 181 GLY A N 1
ATOM 1383 C CA . GLY A 1 181 ? -7.313 2.518 6.023 1.00 48.47 181 GLY A CA 1
ATOM 1384 C C . GLY A 1 181 ? -6.878 3.052 4.666 1.00 48.47 181 GLY A C 1
ATOM 1385 O O . GLY A 1 181 ? -5.711 2.964 4.299 1.00 48.47 181 GLY A O 1
ATOM 1386 N N . GLY A 1 182 ? -7.840 3.587 3.914 1.00 51.78 182 GLY A N 1
ATOM 1387 C CA . GLY A 1 182 ? -7.671 3.955 2.506 1.00 51.78 182 GLY A CA 1
ATOM 1388 C C . GLY A 1 182 ? -7.676 2.755 1.550 1.00 51.78 182 GLY A C 1
ATOM 1389 O O . GLY A 1 182 ? -7.926 2.937 0.363 1.00 51.78 182 GLY A O 1
ATOM 1390 N N . ALA A 1 183 ? -7.495 1.528 2.052 1.00 49.31 183 ALA A N 1
ATOM 1391 C CA . ALA A 1 183 ? -7.468 0.307 1.258 1.00 49.31 183 ALA A CA 1
ATOM 1392 C C . ALA A 1 183 ? -8.795 0.047 0.532 1.00 49.31 183 ALA A C 1
ATOM 1394 O O . ALA A 1 183 ? -8.751 -0.378 -0.609 1.00 49.31 183 ALA A O 1
ATOM 1395 N N . GLY A 1 184 ? -9.962 0.357 1.111 1.00 56.22 184 GLY A N 1
ATOM 1396 C CA . GLY A 1 184 ? -11.247 0.198 0.406 1.00 56.22 184 GLY A CA 1
ATOM 1397 C C . GLY A 1 184 ? -11.371 1.083 -0.846 1.00 56.22 184 GLY A C 1
ATOM 1398 O O . GLY A 1 184 ? -11.696 0.598 -1.931 1.00 56.22 184 GLY A O 1
ATOM 1399 N N . ALA A 1 185 ? -11.038 2.371 -0.721 1.00 61.50 185 ALA A N 1
ATOM 1400 C CA . ALA A 1 185 ? -11.049 3.318 -1.839 1.00 61.50 185 ALA A CA 1
ATOM 1401 C C . ALA A 1 185 ? -9.930 3.018 -2.853 1.00 61.50 185 ALA A C 1
ATOM 1403 O O . ALA A 1 185 ? -10.174 2.991 -4.059 1.00 61.50 185 ALA A O 1
ATOM 1404 N N . ALA A 1 186 ? -8.723 2.710 -2.369 1.00 68.56 186 ALA A N 1
ATOM 1405 C CA . ALA A 1 186 ? -7.604 2.292 -3.204 1.00 68.56 186 ALA A CA 1
ATOM 1406 C C . ALA A 1 186 ? -7.869 0.955 -3.915 1.00 68.56 186 ALA A C 1
ATOM 1408 O O . ALA A 1 186 ? -7.449 0.794 -5.053 1.00 68.56 186 ALA A O 1
ATOM 1409 N N . GLN A 1 187 ? -8.592 0.010 -3.306 1.00 73.06 187 GLN A N 1
ATOM 1410 C CA . GLN A 1 187 ? -8.975 -1.248 -3.950 1.00 73.06 187 GLN A CA 1
ATOM 1411 C C . GLN A 1 187 ? -9.948 -0.984 -5.095 1.00 73.06 187 GLN A C 1
ATOM 1413 O O . GLN A 1 187 ? -9.736 -1.512 -6.180 1.00 73.06 187 GLN A O 1
ATOM 1418 N N . GLY A 1 188 ? -10.966 -0.140 -4.886 1.00 78.19 188 GLY A N 1
ATOM 1419 C CA . GLY A 1 188 ? -11.891 0.263 -5.949 1.00 78.19 188 GLY A CA 1
ATOM 1420 C C . GLY A 1 188 ? -11.182 0.979 -7.103 1.00 78.19 188 GLY A C 1
ATOM 1421 O O . GLY A 1 188 ? -11.415 0.657 -8.264 1.00 78.19 188 GLY A O 1
ATOM 1422 N N . PHE A 1 189 ? -10.256 1.890 -6.790 1.00 84.81 189 PHE A N 1
ATOM 1423 C CA . PHE A 1 189 ? -9.438 2.588 -7.784 1.00 84.81 189 PHE A CA 1
ATOM 1424 C C . PHE A 1 189 ? -8.505 1.641 -8.560 1.00 84.81 189 PHE A C 1
ATOM 1426 O O . PHE A 1 189 ? -8.453 1.679 -9.789 1.00 84.81 189 PHE A O 1
ATOM 1433 N N . LEU A 1 190 ? -7.786 0.765 -7.853 1.00 91.19 190 LEU A N 1
ATOM 1434 C CA . LEU A 1 190 ? -6.802 -0.146 -8.441 1.00 91.19 190 LEU A CA 1
ATOM 1435 C C . LEU A 1 190 ? -7.426 -1.408 -9.045 1.00 91.19 190 LEU A C 1
ATOM 1437 O O . LEU A 1 190 ? -6.757 -2.071 -9.824 1.00 91.19 190 LEU A O 1
ATOM 1441 N N . ALA A 1 191 ? -8.694 -1.733 -8.781 1.00 87.50 191 ALA A N 1
ATOM 1442 C CA . ALA A 1 191 ? -9.397 -2.810 -9.487 1.00 87.50 191 ALA A CA 1
ATOM 1443 C C . ALA A 1 191 ? -9.411 -2.585 -11.013 1.00 87.50 191 ALA A C 1
ATOM 1445 O O . ALA A 1 191 ? -9.368 -3.546 -11.776 1.00 87.50 191 ALA A O 1
ATOM 1446 N N . GLY A 1 192 ? -9.377 -1.322 -11.459 1.00 87.19 192 GLY A N 1
ATOM 1447 C CA . GLY A 1 192 ? -9.239 -0.947 -12.869 1.00 87.19 192 GLY A CA 1
ATOM 1448 C C . GLY A 1 192 ? -7.838 -1.132 -13.479 1.00 87.19 192 GLY A C 1
ATOM 1449 O O . GLY A 1 192 ? -7.663 -0.808 -14.656 1.00 87.19 192 GLY A O 1
ATOM 1450 N N . SER A 1 193 ? -6.835 -1.617 -12.729 1.00 93.69 193 SER A N 1
ATOM 1451 C CA . SER A 1 193 ? -5.513 -1.972 -13.282 1.00 93.69 193 SER A CA 1
ATOM 1452 C C . SER A 1 193 ? -5.587 -3.209 -14.188 1.00 93.69 193 SER A C 1
ATOM 1454 O O . SER A 1 193 ? -4.919 -3.272 -15.228 1.00 93.69 193 SER A O 1
ATOM 1456 N N . VAL A 1 194 ? -6.458 -4.156 -13.828 1.00 93.81 194 VAL A N 1
ATOM 1457 C CA . VAL A 1 194 ? -6.716 -5.411 -14.540 1.00 93.81 194 VAL A CA 1
ATOM 1458 C C . VAL A 1 194 ? -8.024 -5.366 -15.334 1.00 93.81 194 VAL A C 1
ATOM 1460 O O . VAL A 1 194 ? -8.812 -4.424 -15.257 1.00 93.81 194 VAL A O 1
ATOM 1463 N N . ARG A 1 195 ? -8.233 -6.388 -16.167 1.00 90.50 195 ARG A N 1
ATOM 1464 C CA . ARG A 1 195 ? -9.447 -6.604 -16.962 1.00 90.50 195 ARG A CA 1
ATOM 1465 C C . ARG A 1 195 ? -9.792 -8.096 -16.940 1.00 90.50 195 ARG A C 1
ATOM 1467 O O . ARG A 1 195 ? -8.856 -8.894 -16.856 1.00 90.50 195 ARG A O 1
ATOM 1474 N N . PRO A 1 196 ? -11.074 -8.481 -17.094 1.00 90.25 196 PRO A N 1
ATOM 1475 C CA . PRO A 1 196 ? -11.470 -9.882 -17.249 1.00 90.25 196 PRO A CA 1
ATOM 1476 C C . PRO A 1 196 ? -10.598 -10.612 -18.291 1.00 90.25 196 PRO A C 1
ATOM 1478 O O . PRO A 1 196 ? -10.291 -10.010 -19.324 1.00 90.25 196 PRO A O 1
ATOM 1481 N N . PRO A 1 197 ? -10.168 -11.864 -18.035 1.00 93.56 197 PRO A N 1
ATOM 1482 C CA . PRO A 1 197 ? -10.565 -12.753 -16.931 1.00 93.56 197 PRO A CA 1
ATOM 1483 C C . PRO A 1 197 ? -9.838 -12.504 -15.594 1.00 93.56 197 PRO A C 1
ATOM 1485 O O . PRO A 1 197 ? -10.005 -13.285 -14.658 1.00 93.56 197 PRO A O 1
ATOM 1488 N N . TRP A 1 198 ? -9.025 -11.448 -15.487 1.00 95.25 198 TRP A N 1
ATOM 1489 C CA . TRP A 1 198 ? -8.256 -11.148 -14.280 1.00 95.25 198 TRP A CA 1
ATOM 1490 C C . TRP A 1 198 ? -9.013 -10.261 -13.289 1.00 95.25 198 TRP A C 1
ATOM 1492 O O . TRP A 1 198 ? -9.556 -9.219 -13.657 1.00 95.25 198 TRP A O 1
ATOM 1502 N N . GLU A 1 199 ? -8.950 -10.635 -12.014 1.00 92.75 199 GLU A N 1
ATOM 1503 C CA . GLU A 1 199 ? -9.415 -9.855 -10.868 1.00 92.75 199 GLU A CA 1
ATOM 1504 C C . GLU A 1 199 ? -8.247 -9.535 -9.927 1.00 92.75 199 GLU A C 1
ATOM 1506 O O . GLU A 1 199 ? -7.342 -10.347 -9.724 1.00 92.75 199 GLU A O 1
ATOM 1511 N N . ARG A 1 200 ? -8.273 -8.341 -9.331 1.00 92.81 200 ARG A N 1
ATOM 1512 C CA . ARG A 1 200 ? -7.304 -7.895 -8.331 1.00 92.81 200 ARG A CA 1
ATOM 1513 C C . ARG A 1 200 ? -7.907 -8.011 -6.934 1.00 92.81 200 ARG A C 1
ATOM 1515 O O . ARG A 1 200 ? -8.837 -7.281 -6.595 1.00 92.81 200 ARG A O 1
ATOM 1522 N N . ALA A 1 201 ? -7.304 -8.845 -6.097 1.00 89.56 201 ALA A N 1
ATOM 1523 C CA . ALA A 1 201 ? -7.695 -9.074 -4.711 1.00 89.56 201 ALA A CA 1
ATOM 1524 C C . ALA A 1 201 ? -6.567 -8.676 -3.739 1.00 89.56 201 ALA A C 1
ATOM 1526 O O . ALA A 1 201 ? -5.452 -8.353 -4.152 1.00 89.56 201 ALA A O 1
ATOM 1527 N N . VAL A 1 202 ? -6.857 -8.667 -2.435 1.00 89.88 202 VAL A N 1
ATOM 1528 C CA . VAL A 1 202 ? -5.879 -8.394 -1.365 1.00 89.88 202 VAL A CA 1
ATOM 1529 C C . VAL A 1 202 ? -5.982 -9.421 -0.243 1.00 89.88 202 VAL A C 1
ATOM 1531 O O . VAL A 1 202 ? -7.065 -9.912 0.074 1.00 89.88 202 VAL A O 1
ATOM 1534 N N . THR A 1 203 ? -4.846 -9.773 0.355 1.00 86.75 203 THR A N 1
ATOM 1535 C CA . THR A 1 203 ? -4.800 -10.637 1.544 1.00 86.75 203 THR A CA 1
ATOM 1536 C C . THR A 1 203 ? -5.218 -9.867 2.807 1.00 86.75 203 THR A C 1
ATOM 1538 O O . THR A 1 203 ? -5.214 -8.635 2.803 1.00 86.75 203 THR A O 1
ATOM 1541 N N . PRO A 1 204 ? -5.481 -10.542 3.947 1.00 79.56 204 PRO A N 1
ATOM 1542 C CA . PRO A 1 204 ? -5.704 -9.870 5.236 1.00 79.56 204 PRO A CA 1
ATOM 1543 C C . PRO A 1 204 ? -4.535 -8.995 5.732 1.00 79.56 204 PRO A C 1
ATOM 1545 O O . PRO A 1 204 ? -4.714 -8.235 6.682 1.00 79.56 204 PRO A O 1
ATOM 1548 N N . ALA A 1 205 ? -3.354 -9.111 5.110 1.00 76.50 205 ALA A N 1
ATOM 1549 C CA . ALA A 1 205 ? -2.174 -8.272 5.333 1.00 76.50 205 ALA A CA 1
ATOM 1550 C C . ALA A 1 205 ? -2.023 -7.156 4.270 1.00 76.50 205 ALA A C 1
ATOM 1552 O O . ALA A 1 205 ? -0.940 -6.600 4.105 1.00 76.50 205 ALA A O 1
ATOM 1553 N N . ASN A 1 206 ? -3.094 -6.844 3.528 1.00 84.56 206 ASN A N 1
ATOM 1554 C CA . ASN A 1 206 ? -3.150 -5.853 2.447 1.00 84.56 206 ASN A CA 1
ATOM 1555 C C . ASN A 1 206 ? -2.191 -6.112 1.267 1.00 84.56 206 ASN A C 1
ATOM 1557 O O . ASN A 1 206 ? -1.899 -5.197 0.496 1.00 84.56 206 ASN A O 1
ATOM 1561 N N . VAL A 1 207 ? -1.714 -7.349 1.084 1.00 91.00 207 VAL A N 1
ATOM 1562 C CA . VAL A 1 207 ? -0.853 -7.699 -0.057 1.00 91.00 207 VAL A CA 1
ATOM 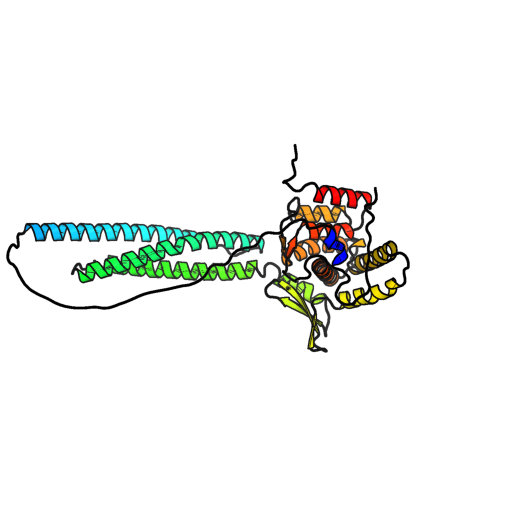1563 C C . VAL A 1 207 ? -1.712 -7.967 -1.292 1.00 91.00 207 VAL A C 1
ATOM 1565 O O . VAL A 1 207 ? -2.576 -8.844 -1.216 1.00 91.00 207 VAL A O 1
ATOM 1568 N N . PRO A 1 208 ? -1.494 -7.271 -2.425 1.00 93.56 208 PRO A N 1
ATOM 1569 C CA . PRO A 1 208 ? -2.241 -7.526 -3.645 1.00 93.56 208 PRO A CA 1
ATOM 1570 C C . PRO A 1 208 ? -1.836 -8.859 -4.275 1.00 93.56 208 PRO A C 1
ATOM 1572 O O . PRO A 1 208 ? -0.657 -9.223 -4.310 1.00 93.56 208 PRO A O 1
ATOM 1575 N N . TYR A 1 209 ? -2.830 -9.561 -4.805 1.00 94.75 209 TYR A N 1
ATOM 1576 C CA . TYR A 1 209 ? -2.668 -10.737 -5.650 1.00 94.75 209 TYR A CA 1
ATOM 1577 C C . TYR A 1 209 ? -3.739 -10.730 -6.746 1.00 94.75 209 TYR A C 1
ATOM 1579 O O . TYR A 1 209 ? -4.740 -10.016 -6.658 1.00 94.75 209 TYR A O 1
ATOM 1587 N N . TYR A 1 210 ? -3.508 -11.508 -7.795 1.00 96.44 210 TYR A N 1
ATOM 1588 C CA . TYR A 1 210 ? -4.287 -11.480 -9.024 1.00 96.44 210 TYR A CA 1
ATOM 1589 C C . TYR A 1 210 ? -4.858 -12.865 -9.298 1.00 96.44 210 TYR A C 1
ATOM 1591 O O . TYR A 1 210 ? -4.125 -13.855 -9.334 1.00 96.44 210 TYR A O 1
ATOM 1599 N N . ILE A 1 211 ? -6.171 -12.931 -9.466 1.00 95.38 211 ILE A N 1
ATOM 1600 C CA . ILE A 1 211 ? -6.922 -14.152 -9.744 1.00 95.38 211 ILE A CA 1
ATOM 1601 C C . ILE A 1 211 ? -7.189 -14.175 -11.245 1.00 95.38 211 ILE A C 1
ATOM 1603 O O . ILE A 1 211 ? -7.689 -13.192 -11.784 1.00 95.38 211 ILE A O 1
ATOM 1607 N N . ASN A 1 212 ? -6.852 -15.268 -11.921 1.00 95.25 212 ASN A N 1
ATOM 1608 C CA . ASN A 1 212 ? -7.300 -15.538 -13.280 1.00 95.25 212 ASN A CA 1
ATOM 1609 C C . ASN A 1 212 ? -8.458 -16.536 -13.207 1.00 95.25 212 ASN A C 1
ATOM 1611 O O . ASN A 1 212 ? -8.244 -17.701 -12.870 1.00 95.25 212 ASN A O 1
ATOM 1615 N N . HIS A 1 213 ? -9.666 -16.066 -13.520 1.00 93.06 213 HIS A N 1
ATOM 1616 C CA . HIS A 1 213 ? -10.893 -16.866 -13.457 1.00 93.06 213 HIS A CA 1
ATOM 1617 C C . HIS A 1 213 ? -11.042 -17.868 -14.609 1.00 93.06 213 HIS A C 1
ATOM 1619 O O . HIS A 1 213 ? -11.766 -18.842 -14.466 1.00 93.06 213 HIS A O 1
ATOM 1625 N N . GLU A 1 214 ? -10.354 -17.664 -15.735 1.00 94.19 214 GLU A N 1
ATOM 1626 C CA . GLU A 1 214 ? -10.367 -18.595 -16.877 1.00 94.19 214 GLU A CA 1
ATOM 1627 C C . GLU A 1 214 ? -9.455 -19.806 -16.634 1.00 94.19 214 GLU A C 1
ATOM 1629 O O . GLU A 1 214 ? -9.754 -20.916 -17.064 1.00 94.19 214 GLU A O 1
ATOM 1634 N N . LEU A 1 215 ? -8.343 -19.593 -15.924 1.00 93.88 215 LEU A N 1
ATOM 1635 C CA . LEU A 1 215 ? -7.351 -20.625 -15.607 1.00 93.88 215 LEU A CA 1
ATOM 1636 C C . LEU A 1 215 ? -7.409 -21.103 -14.147 1.00 93.88 215 LEU A C 1
ATOM 1638 O O . LEU A 1 215 ? -6.485 -21.787 -13.716 1.00 93.88 215 LEU A O 1
ATOM 1642 N N . GLU A 1 216 ? -8.412 -20.677 -13.373 1.00 94.75 216 GLU A N 1
ATOM 1643 C CA . GLU A 1 216 ? -8.600 -20.979 -11.940 1.00 94.75 216 GLU A CA 1
ATOM 1644 C C . GLU A 1 216 ? -7.316 -20.835 -11.085 1.00 94.75 216 GLU A C 1
ATOM 1646 O O . GLU A 1 216 ? -7.033 -21.624 -10.182 1.00 94.75 216 GLU A O 1
ATOM 1651 N N . THR A 1 217 ? -6.493 -19.820 -11.373 1.00 94.62 217 THR A N 1
ATOM 1652 C CA . THR A 1 217 ? -5.137 -19.673 -10.804 1.00 94.62 217 THR A CA 1
ATOM 1653 C C . THR A 1 217 ? -4.914 -18.327 -10.127 1.00 94.62 217 THR A C 1
ATOM 1655 O O . THR A 1 217 ? -5.410 -17.290 -10.562 1.00 94.62 217 THR A O 1
ATOM 1658 N N . THR A 1 218 ? -4.098 -18.324 -9.070 1.00 95.12 218 THR A N 1
ATOM 1659 C CA . THR A 1 218 ? -3.726 -17.115 -8.322 1.00 95.12 218 THR A CA 1
ATOM 1660 C C . THR A 1 218 ? -2.244 -16.790 -8.486 1.00 95.12 218 THR A C 1
ATOM 1662 O O . THR A 1 218 ? -1.378 -17.663 -8.447 1.00 95.12 218 THR A O 1
ATOM 1665 N N . HIS A 1 219 ? -1.946 -15.507 -8.679 1.00 94.56 219 HIS A N 1
ATOM 1666 C CA . HIS A 1 219 ? -0.614 -14.998 -8.979 1.00 94.56 219 HIS A CA 1
ATOM 1667 C C . HIS A 1 219 ? -0.279 -13.816 -8.071 1.00 94.56 219 HIS A C 1
ATOM 1669 O O . HIS A 1 219 ? -1.107 -12.941 -7.836 1.00 94.56 219 HIS A O 1
ATOM 1675 N N . TRP A 1 220 ? 0.962 -13.743 -7.590 1.00 95.81 220 TRP A N 1
ATOM 1676 C CA . TRP A 1 220 ? 1.441 -12.551 -6.880 1.00 95.81 220 TRP A CA 1
ATOM 1677 C C . TRP A 1 220 ? 1.859 -11.414 -7.814 1.00 95.81 220 TRP A C 1
ATOM 1679 O O . TRP A 1 220 ? 1.966 -10.270 -7.380 1.00 95.81 220 TRP A O 1
ATOM 1689 N N . ASP A 1 221 ? 2.142 -11.731 -9.075 1.00 95.44 221 ASP A N 1
ATOM 1690 C CA . ASP A 1 221 ? 2.593 -10.775 -10.078 1.00 95.44 221 ASP A CA 1
ATOM 1691 C C . ASP A 1 221 ? 1.416 -10.349 -10.955 1.00 95.44 221 ASP A C 1
ATOM 1693 O O . ASP A 1 221 ? 0.591 -11.174 -11.347 1.00 95.44 221 ASP A O 1
ATOM 1697 N N . HIS A 1 222 ? 1.336 -9.053 -11.251 1.00 96.56 222 HIS A N 1
ATOM 1698 C CA . HIS A 1 222 ? 0.295 -8.502 -12.120 1.00 96.56 222 HIS A CA 1
ATOM 1699 C C . HIS A 1 222 ? 0.435 -9.111 -13.531 1.00 96.56 222 HIS A C 1
ATOM 1701 O O . HIS A 1 222 ? 1.570 -9.225 -13.997 1.00 96.56 222 HIS A O 1
ATOM 1707 N N . PRO A 1 223 ? -0.643 -9.425 -14.280 1.00 96.38 223 PRO A N 1
ATOM 1708 C CA . PRO A 1 223 ? -0.538 -10.030 -15.618 1.00 96.38 223 PRO A CA 1
ATOM 1709 C C . PRO A 1 223 ? 0.423 -9.275 -16.554 1.00 96.38 223 PRO A C 1
ATOM 1711 O O . PRO A 1 223 ? 1.393 -9.845 -17.045 1.00 96.38 223 PRO A O 1
ATOM 1714 N N . LYS A 1 224 ? 0.281 -7.947 -16.666 1.00 96.31 224 LYS A N 1
ATOM 1715 C CA . LYS A 1 224 ? 1.245 -7.104 -17.407 1.00 96.31 224 LYS A CA 1
ATOM 1716 C C . LYS A 1 224 ? 2.682 -7.078 -16.855 1.00 96.31 224 LYS A C 1
ATOM 1718 O O . LYS A 1 224 ? 3.605 -6.776 -17.606 1.00 96.31 224 LYS A O 1
ATOM 1723 N N . MET A 1 225 ? 2.905 -7.380 -15.573 1.00 95.38 225 MET A N 1
ATOM 1724 C CA . MET A 1 225 ? 4.259 -7.579 -15.034 1.00 95.38 225 MET A CA 1
ATOM 1725 C C . MET A 1 225 ? 4.827 -8.927 -15.493 1.00 95.38 225 MET A C 1
ATOM 1727 O O . MET A 1 225 ? 6.002 -8.994 -15.840 1.00 95.38 225 MET A O 1
ATOM 1731 N N . ILE A 1 226 ? 4.005 -9.979 -15.563 1.00 93.44 226 ILE A N 1
ATOM 1732 C CA . ILE A 1 226 ? 4.394 -11.288 -16.109 1.00 93.44 226 ILE A CA 1
ATOM 1733 C C . ILE A 1 226 ? 4.751 -11.147 -17.600 1.00 93.44 226 ILE A C 1
ATOM 1735 O O . ILE A 1 226 ? 5.825 -11.588 -18.015 1.00 93.44 226 ILE A O 1
ATOM 1739 N N . GLU A 1 227 ? 3.914 -10.460 -18.386 1.00 95.06 227 GLU A N 1
ATOM 1740 C CA . GLU A 1 227 ? 4.179 -10.118 -19.796 1.00 95.06 227 GLU A CA 1
ATOM 1741 C C . GLU A 1 227 ? 5.497 -9.343 -19.951 1.00 95.06 227 GLU A C 1
ATOM 1743 O O . GLU A 1 227 ? 6.374 -9.745 -20.720 1.00 95.06 227 GLU A O 1
ATOM 1748 N N . LEU A 1 228 ? 5.682 -8.271 -19.169 1.00 93.62 228 LEU A N 1
ATOM 1749 C CA . LEU A 1 228 ? 6.912 -7.481 -19.160 1.00 93.62 228 LEU A CA 1
ATOM 1750 C C . LEU A 1 228 ? 8.128 -8.362 -18.859 1.00 93.62 228 LEU A C 1
ATOM 1752 O O . LEU A 1 228 ? 9.058 -8.397 -19.660 1.00 93.62 228 LEU A O 1
ATOM 1756 N N . MET A 1 229 ? 8.110 -9.106 -17.750 1.00 90.94 229 MET A N 1
ATOM 1757 C CA . MET A 1 229 ? 9.207 -9.987 -17.339 1.00 90.94 229 MET A CA 1
ATOM 1758 C C . MET A 1 229 ? 9.517 -11.075 -18.369 1.00 90.94 229 MET A C 1
ATOM 1760 O O . MET A 1 229 ? 10.678 -11.468 -18.493 1.00 90.94 229 MET A O 1
ATOM 1764 N N . THR A 1 230 ? 8.513 -11.506 -19.134 1.00 93.06 230 THR A N 1
ATOM 1765 C CA . THR A 1 230 ? 8.675 -12.421 -20.267 1.00 93.06 230 THR A CA 1
ATOM 1766 C C . THR A 1 230 ? 9.388 -11.726 -21.428 1.00 93.06 230 THR A C 1
ATOM 1768 O O . THR A 1 230 ? 10.424 -12.216 -21.865 1.00 93.06 230 THR A O 1
ATOM 1771 N N . SER A 1 231 ? 8.944 -10.535 -21.851 1.00 94.12 231 SER A N 1
ATOM 1772 C CA . SER A 1 231 ? 9.619 -9.757 -22.914 1.00 94.12 231 SER A CA 1
ATOM 1773 C C . SER A 1 231 ? 11.053 -9.325 -22.557 1.00 94.12 231 SER A C 1
ATOM 1775 O O . SER A 1 231 ? 11.893 -9.120 -23.430 1.00 94.12 231 SER A O 1
ATOM 1777 N N . LEU A 1 232 ? 11.401 -9.244 -21.263 1.00 91.81 232 LEU A N 1
ATOM 1778 C CA . LEU A 1 232 ? 12.789 -9.016 -20.845 1.00 91.81 232 LEU A CA 1
ATOM 1779 C C . LEU A 1 232 ? 13.720 -10.198 -21.177 1.00 91.81 232 LEU A C 1
ATOM 1781 O O . LEU A 1 232 ? 14.937 -10.052 -21.014 1.00 91.81 232 LEU A O 1
ATOM 1785 N N . ALA A 1 233 ? 13.203 -11.361 -21.587 1.00 90.56 233 ALA A N 1
ATOM 1786 C CA . ALA A 1 233 ? 14.011 -12.498 -22.020 1.00 90.56 233 ALA A CA 1
ATOM 1787 C C . ALA A 1 233 ? 14.738 -12.227 -23.346 1.00 90.56 233 ALA A C 1
ATOM 1789 O O . ALA A 1 233 ? 15.898 -12.610 -23.471 1.00 90.56 233 ALA A O 1
ATOM 1790 N N . ASP A 1 234 ? 14.138 -11.475 -24.270 1.00 92.00 234 ASP A N 1
ATOM 1791 C CA . ASP A 1 234 ? 14.721 -11.158 -25.586 1.00 92.00 234 ASP A CA 1
ATOM 1792 C C . ASP A 1 234 ? 16.039 -10.371 -25.461 1.00 92.00 234 ASP A C 1
ATOM 1794 O O . ASP A 1 234 ? 16.950 -10.465 -26.281 1.00 92.00 234 ASP A O 1
ATOM 1798 N N . LEU A 1 235 ? 16.192 -9.634 -24.357 1.00 91.38 235 LEU A N 1
ATOM 1799 C CA . LEU A 1 235 ? 17.407 -8.896 -24.015 1.00 91.38 235 LEU A CA 1
ATOM 1800 C C . LEU A 1 235 ? 18.533 -9.791 -23.452 1.00 91.38 235 LEU A C 1
ATOM 1802 O O . LEU A 1 235 ? 19.581 -9.271 -23.066 1.00 91.38 235 LEU A O 1
ATOM 1806 N N . ASN A 1 236 ? 18.353 -11.115 -23.358 1.00 91.50 236 ASN A N 1
ATOM 1807 C CA . ASN A 1 236 ? 19.384 -12.041 -22.869 1.00 91.50 236 ASN A CA 1
ATOM 1808 C C . ASN A 1 236 ? 20.612 -12.110 -23.789 1.00 91.50 236 ASN A C 1
ATOM 1810 O O . ASN A 1 236 ? 21.732 -12.157 -23.275 1.00 91.50 236 ASN A O 1
ATOM 1814 N N . GLU A 1 237 ? 20.408 -11.986 -25.103 1.00 92.81 237 GLU A N 1
ATOM 1815 C CA . GLU A 1 237 ? 21.455 -12.022 -26.139 1.00 92.81 237 GLU A CA 1
ATOM 1816 C C . GLU A 1 237 ? 22.460 -10.858 -26.055 1.00 92.81 237 GLU A C 1
ATOM 1818 O O . GLU A 1 237 ? 23.540 -10.890 -26.650 1.00 92.81 237 GLU A O 1
ATOM 1823 N N . VAL A 1 238 ? 22.152 -9.808 -25.284 1.00 93.31 238 VAL A N 1
ATOM 1824 C CA . VAL A 1 238 ? 23.055 -8.667 -25.094 1.00 93.31 238 VAL A CA 1
ATOM 1825 C C . VAL A 1 238 ? 24.311 -9.118 -24.337 1.00 93.31 238 VAL A C 1
ATOM 1827 O O . VAL A 1 238 ? 24.291 -9.290 -23.115 1.00 93.31 238 VAL A O 1
ATOM 1830 N N . ARG A 1 239 ? 25.423 -9.264 -25.072 1.00 94.00 239 ARG A N 1
ATOM 1831 C CA . ARG A 1 239 ? 26.725 -9.785 -24.604 1.00 94.00 239 ARG A C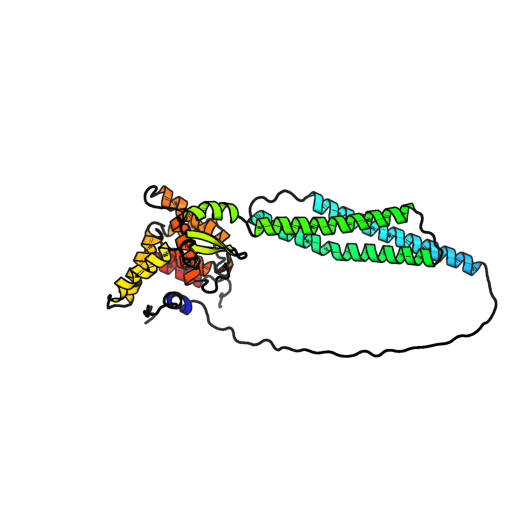A 1
ATOM 1832 C C . ARG A 1 239 ? 27.215 -9.167 -23.289 1.00 94.00 239 ARG A C 1
ATOM 1834 O O . ARG A 1 239 ? 27.632 -9.888 -22.385 1.00 94.00 239 ARG A O 1
ATOM 1841 N N . PHE A 1 240 ? 27.176 -7.841 -23.168 1.00 92.19 240 PHE A N 1
ATOM 1842 C CA . PHE A 1 240 ? 27.670 -7.137 -21.982 1.00 92.19 240 PHE A CA 1
ATOM 1843 C C . PHE A 1 240 ? 26.602 -7.077 -20.881 1.00 92.19 240 PHE A C 1
ATOM 1845 O O . PHE A 1 240 ? 25.572 -6.422 -21.042 1.00 92.19 240 PHE A O 1
ATOM 1852 N N . SER A 1 241 ? 26.866 -7.695 -19.726 1.00 90.88 241 SER A N 1
ATOM 1853 C CA . SER A 1 241 ? 25.881 -7.827 -18.639 1.00 90.88 241 SER A CA 1
ATOM 1854 C C . SER A 1 241 ? 25.406 -6.489 -18.050 1.00 90.88 241 SER A C 1
ATOM 1856 O O . SER A 1 241 ? 24.235 -6.363 -17.683 1.00 90.88 241 SER A O 1
ATOM 1858 N N . ALA A 1 242 ? 26.275 -5.473 -18.012 1.00 88.75 242 ALA A N 1
ATOM 1859 C CA . ALA A 1 242 ? 25.919 -4.120 -17.584 1.00 88.75 242 ALA A CA 1
ATOM 1860 C C . ALA A 1 242 ? 24.889 -3.477 -18.530 1.00 88.75 242 ALA A C 1
ATOM 1862 O O . ALA A 1 242 ? 23.828 -3.052 -18.079 1.00 88.75 242 ALA A O 1
ATOM 1863 N N . TYR A 1 243 ? 25.149 -3.493 -19.844 1.00 90.50 243 TYR A N 1
ATOM 1864 C CA . TYR A 1 243 ? 24.219 -2.985 -20.860 1.00 90.50 243 TYR A CA 1
ATOM 1865 C C . TYR A 1 243 ? 22.921 -3.796 -20.901 1.00 90.50 243 TYR A C 1
ATOM 1867 O O . TYR A 1 243 ? 21.842 -3.213 -20.930 1.00 90.50 243 TYR A O 1
ATOM 1875 N N . ARG A 1 244 ? 23.006 -5.130 -20.810 1.00 95.38 244 ARG A N 1
ATOM 1876 C CA . ARG A 1 244 ? 21.844 -6.021 -20.696 1.00 95.38 244 ARG A CA 1
ATOM 1877 C C . ARG A 1 244 ? 20.931 -5.619 -19.540 1.00 95.38 244 ARG A C 1
ATOM 1879 O O . ARG A 1 244 ? 19.722 -5.486 -19.714 1.00 95.38 244 ARG A O 1
ATOM 1886 N N . THR A 1 245 ? 21.512 -5.399 -18.364 1.00 91.50 245 THR A N 1
ATOM 1887 C CA . THR A 1 245 ? 20.744 -5.029 -17.170 1.00 91.50 245 THR A CA 1
ATOM 1888 C C . THR A 1 245 ? 20.217 -3.596 -17.264 1.00 91.50 245 THR A C 1
ATOM 1890 O O . THR A 1 245 ? 19.076 -3.352 -16.888 1.00 91.50 245 THR A O 1
ATOM 1893 N N . ALA A 1 246 ? 20.985 -2.663 -17.836 1.00 91.31 246 ALA A N 1
ATOM 1894 C CA . ALA A 1 246 ? 20.533 -1.294 -18.087 1.00 91.31 246 ALA A CA 1
ATOM 1895 C C . ALA A 1 246 ? 19.347 -1.238 -19.069 1.00 91.31 246 ALA A C 1
ATOM 1897 O O . ALA A 1 246 ? 18.384 -0.520 -18.813 1.00 91.31 246 ALA A O 1
ATOM 1898 N N . LEU A 1 247 ? 19.366 -2.030 -20.148 1.00 93.81 247 LEU A N 1
ATOM 1899 C CA . LEU A 1 247 ? 18.257 -2.140 -21.103 1.00 93.81 247 LEU A CA 1
ATOM 1900 C C . LEU A 1 247 ? 17.004 -2.741 -20.451 1.00 93.81 247 LEU A C 1
ATOM 1902 O O . LEU A 1 247 ? 15.913 -2.194 -20.610 1.00 93.81 247 LEU A O 1
ATOM 1906 N N . LYS A 1 248 ? 17.159 -3.803 -19.651 1.00 94.88 248 LYS A N 1
ATOM 1907 C CA . LYS A 1 248 ? 16.053 -4.404 -18.887 1.00 94.88 248 LYS A CA 1
ATOM 1908 C C . LYS A 1 248 ? 15.459 -3.427 -17.868 1.00 94.88 248 LYS A C 1
ATOM 1910 O O . LYS A 1 248 ? 14.244 -3.253 -17.824 1.00 94.88 248 LYS A O 1
ATOM 1915 N N . LEU A 1 249 ? 16.298 -2.718 -17.109 1.00 93.75 249 LEU A N 1
ATOM 1916 C CA . LEU A 1 249 ? 15.849 -1.659 -16.199 1.00 93.75 249 LEU A CA 1
ATOM 1917 C C . LEU A 1 249 ? 15.173 -0.507 -16.951 1.00 93.75 249 LEU A C 1
ATOM 1919 O O . LEU A 1 249 ? 14.164 -0.001 -16.476 1.00 93.75 249 LEU A O 1
ATOM 1923 N N . ARG A 1 250 ? 15.658 -0.123 -18.139 1.00 94.69 250 ARG A N 1
ATOM 1924 C CA . ARG A 1 250 ? 15.028 0.906 -18.981 1.00 94.69 250 ARG A CA 1
ATOM 1925 C C . ARG A 1 250 ? 13.656 0.473 -19.504 1.00 94.69 250 ARG A C 1
ATOM 1927 O O . ARG A 1 250 ? 12.767 1.317 -19.592 1.00 94.69 250 ARG A O 1
ATOM 1934 N N . ALA A 1 251 ? 13.462 -0.807 -19.819 1.00 95.62 251 ALA A N 1
ATOM 1935 C CA . ALA A 1 251 ? 12.154 -1.352 -20.180 1.00 95.62 251 ALA A CA 1
ATOM 1936 C C . ALA A 1 251 ? 11.174 -1.299 -18.991 1.00 95.62 251 ALA A C 1
ATOM 1938 O O . ALA A 1 251 ? 10.074 -0.771 -19.143 1.00 95.62 251 ALA A O 1
ATOM 1939 N N . VAL A 1 252 ? 11.605 -1.707 -17.789 1.00 95.75 252 VAL A N 1
ATOM 1940 C CA . VAL A 1 252 ? 10.819 -1.546 -16.546 1.00 95.75 252 VAL A CA 1
ATOM 1941 C C . VAL A 1 252 ? 10.490 -0.070 -16.280 1.00 95.75 252 VAL A C 1
ATOM 1943 O O . VAL A 1 252 ? 9.334 0.285 -16.080 1.00 95.75 252 VAL A O 1
ATOM 1946 N N . GLN A 1 253 ? 11.478 0.822 -16.370 1.00 96.00 253 GLN A N 1
ATOM 1947 C CA . GLN A 1 253 ? 11.317 2.270 -16.190 1.00 96.00 253 GLN A CA 1
ATOM 1948 C C . GLN A 1 253 ? 10.300 2.893 -17.167 1.00 96.00 253 GLN A C 1
ATOM 1950 O O . GLN A 1 253 ? 9.628 3.878 -16.838 1.00 96.00 253 GLN A O 1
ATOM 1955 N N . LYS A 1 254 ? 10.200 2.338 -18.383 1.00 95.31 254 LYS A N 1
ATOM 1956 C CA . LYS A 1 254 ? 9.196 2.714 -19.382 1.00 95.31 254 LYS A CA 1
ATOM 1957 C C . LYS A 1 254 ? 7.810 2.190 -19.019 1.00 95.31 254 LYS A C 1
ATOM 1959 O O . LYS A 1 254 ? 6.893 2.999 -18.940 1.00 95.31 254 LYS A O 1
ATOM 1964 N N . ALA A 1 255 ? 7.680 0.894 -18.739 1.00 95.00 255 ALA A N 1
ATOM 1965 C CA . ALA A 1 255 ? 6.408 0.257 -18.386 1.00 95.00 255 ALA A CA 1
ATOM 1966 C C . ALA A 1 255 ? 5.768 0.838 -17.109 1.00 95.00 255 ALA A C 1
ATOM 1968 O O . ALA A 1 255 ? 4.550 0.961 -17.028 1.00 95.00 255 ALA A O 1
ATOM 1969 N N . LEU A 1 256 ? 6.590 1.251 -16.138 1.00 95.50 256 LEU A N 1
ATOM 1970 C CA . LEU A 1 256 ? 6.146 1.920 -14.912 1.00 95.50 256 LEU A CA 1
ATOM 1971 C C . LEU A 1 256 ? 5.929 3.435 -15.075 1.00 95.50 256 LEU A C 1
ATOM 1973 O O . LEU A 1 256 ? 5.631 4.106 -14.094 1.00 95.50 256 LEU A O 1
ATOM 1977 N N . CYS A 1 257 ? 6.149 4.026 -16.253 1.00 95.75 257 CYS A N 1
ATOM 1978 C CA . CYS A 1 257 ? 6.108 5.483 -16.483 1.00 95.75 257 CYS A CA 1
ATOM 1979 C C . CYS A 1 257 ? 7.061 6.342 -15.608 1.00 95.75 257 CYS A C 1
ATOM 1981 O O . CYS A 1 257 ? 7.139 7.554 -15.795 1.00 95.75 257 CYS A O 1
ATOM 1983 N N . MET A 1 258 ? 7.878 5.734 -14.739 1.00 94.19 258 MET A N 1
ATOM 1984 C CA . MET A 1 258 ? 8.824 6.406 -13.828 1.00 94.19 258 MET A CA 1
ATOM 1985 C C . MET A 1 258 ? 9.888 7.253 -14.544 1.00 94.19 258 MET A C 1
ATOM 1987 O O . MET A 1 258 ? 10.444 8.180 -13.967 1.00 94.19 258 MET A O 1
ATOM 1991 N N . HIS A 1 259 ? 10.139 6.997 -15.829 1.00 94.00 259 HIS A N 1
ATOM 1992 C CA . HIS A 1 259 ? 10.991 7.840 -16.672 1.00 94.00 259 HIS A CA 1
ATOM 1993 C C . HIS A 1 259 ? 10.452 9.263 -16.921 1.00 94.00 259 HIS A C 1
ATOM 1995 O O . HIS A 1 259 ? 11.187 10.078 -17.481 1.00 94.00 259 HIS A O 1
ATOM 2001 N N . MET A 1 260 ? 9.201 9.552 -16.547 1.00 94.06 260 MET A N 1
ATOM 2002 C CA . MET A 1 260 ? 8.612 10.896 -16.581 1.00 94.06 260 MET A CA 1
ATOM 2003 C C . MET A 1 260 ? 8.702 11.607 -15.218 1.00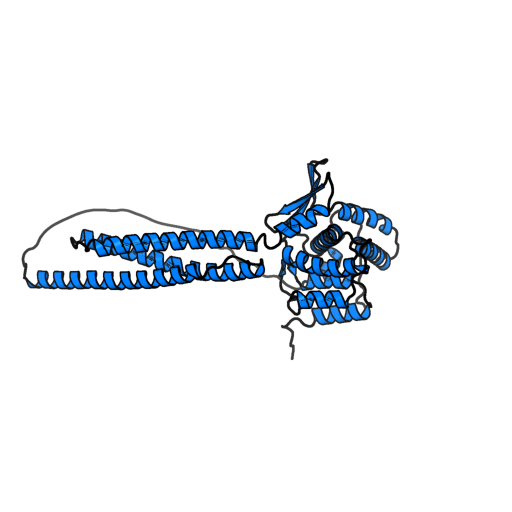 94.06 260 MET A C 1
ATOM 2005 O O . MET A 1 260 ? 8.814 12.827 -15.189 1.00 94.06 260 MET A O 1
ATOM 2009 N N . LEU A 1 261 ? 8.772 10.863 -14.105 1.00 94.94 261 LEU A N 1
ATOM 2010 C CA . LEU A 1 261 ? 8.916 11.420 -12.755 1.00 94.94 261 LEU A CA 1
ATOM 2011 C C . LEU A 1 261 ? 10.257 12.144 -12.587 1.00 94.94 261 LEU A C 1
ATOM 2013 O O . LEU A 1 261 ? 11.301 11.501 -12.621 1.00 94.94 261 LEU A O 1
ATOM 2017 N N . GLN A 1 262 ? 10.256 13.450 -12.340 1.00 95.31 262 GLN A N 1
ATOM 2018 C CA . GLN A 1 262 ? 11.482 14.202 -12.048 1.00 95.31 262 GLN A CA 1
ATOM 2019 C C . GLN A 1 262 ? 12.013 13.896 -10.637 1.00 95.31 262 GLN A C 1
ATOM 2021 O O . GLN A 1 262 ? 11.234 13.696 -9.705 1.00 95.31 262 GLN A O 1
ATOM 2026 N N . LEU A 1 263 ? 13.341 13.909 -10.457 1.00 94.44 263 LEU A N 1
ATOM 2027 C CA . LEU A 1 263 ? 13.979 13.674 -9.154 1.00 94.44 263 LEU A CA 1
ATOM 2028 C C . LEU A 1 263 ? 13.470 14.650 -8.084 1.00 94.44 263 LEU A C 1
ATOM 2030 O O . LEU A 1 263 ? 13.131 14.192 -7.001 1.00 94.44 263 LEU A O 1
ATOM 2034 N N . GLY A 1 264 ? 13.357 15.947 -8.398 1.00 94.56 264 GLY A N 1
ATOM 2035 C CA . GLY A 1 264 ? 12.819 16.963 -7.479 1.00 94.56 264 GLY A CA 1
ATOM 2036 C C . GLY A 1 264 ? 11.440 16.585 -6.933 1.00 94.56 264 GLY A C 1
ATOM 2037 O O . GLY A 1 264 ? 11.310 16.356 -5.737 1.00 94.56 264 GLY A O 1
ATOM 2038 N N . GLY A 1 265 ? 10.465 16.348 -7.819 1.00 94.12 265 GLY A N 1
ATOM 2039 C CA . GLY A 1 265 ? 9.112 15.940 -7.421 1.00 94.12 265 GLY A CA 1
ATOM 2040 C C . GLY A 1 265 ? 9.055 14.626 -6.629 1.00 94.12 265 GLY A C 1
ATOM 2041 O O . GLY A 1 265 ? 8.191 14.463 -5.770 1.00 94.12 265 GLY A O 1
ATOM 2042 N N . ALA A 1 266 ? 10.003 13.703 -6.843 1.00 94.31 266 ALA A N 1
ATOM 2043 C CA . ALA A 1 266 ? 10.134 12.519 -5.993 1.00 94.31 266 ALA A CA 1
ATOM 2044 C C . ALA A 1 266 ? 10.570 12.874 -4.557 1.00 94.31 266 ALA A C 1
ATOM 2046 O O . ALA A 1 266 ? 10.055 12.293 -3.603 1.00 94.31 266 ALA A O 1
ATOM 2047 N N . LEU A 1 267 ? 11.493 13.830 -4.393 1.00 94.00 267 LEU A N 1
ATOM 2048 C CA . LEU A 1 267 ? 11.934 14.309 -3.079 1.00 94.00 267 LEU A CA 1
ATOM 2049 C C . LEU A 1 267 ? 10.839 15.112 -2.371 1.00 94.00 267 LEU A C 1
ATOM 2051 O O . LEU A 1 267 ? 10.580 14.858 -1.196 1.00 94.00 267 LEU A O 1
ATOM 2055 N N . ASP A 1 268 ? 10.163 16.004 -3.094 1.00 93.94 268 ASP A N 1
ATOM 2056 C CA . ASP A 1 268 ? 9.075 16.829 -2.562 1.00 93.94 268 ASP A CA 1
ATOM 2057 C C . ASP A 1 268 ? 7.932 15.952 -2.027 1.00 93.94 268 ASP A C 1
ATOM 2059 O O . ASP A 1 268 ? 7.441 16.172 -0.919 1.00 93.94 268 ASP A O 1
ATOM 2063 N N . ALA A 1 269 ? 7.573 14.880 -2.745 1.00 93.44 269 ALA A N 1
ATOM 2064 C CA . ALA A 1 269 ? 6.607 13.894 -2.267 1.00 93.44 269 ALA A CA 1
ATOM 2065 C C . ALA A 1 269 ? 7.097 13.139 -1.016 1.00 93.44 269 ALA A C 1
ATOM 2067 O O . ALA A 1 269 ? 6.320 12.915 -0.086 1.00 93.44 269 ALA A O 1
ATOM 2068 N N . PHE A 1 270 ? 8.376 12.745 -0.944 1.00 94.06 270 PHE A N 1
ATOM 2069 C CA . PHE A 1 270 ? 8.909 12.086 0.257 1.00 94.06 270 PHE A CA 1
ATOM 2070 C C . PHE A 1 270 ? 8.853 12.992 1.490 1.00 94.06 270 PHE A C 1
ATOM 2072 O O . PHE A 1 270 ? 8.572 12.500 2.585 1.00 94.06 270 PHE A O 1
ATOM 2079 N N . ASP A 1 271 ? 9.101 14.288 1.326 1.00 92.75 271 ASP A N 1
ATOM 2080 C CA . ASP A 1 271 ? 9.014 15.258 2.413 1.00 92.75 271 ASP A CA 1
ATOM 2081 C C . ASP A 1 271 ? 7.545 15.533 2.788 1.00 92.75 271 ASP A C 1
ATOM 2083 O O . ASP A 1 271 ? 7.201 15.427 3.968 1.00 92.75 271 ASP A O 1
ATOM 2087 N N . ALA A 1 272 ? 6.654 15.747 1.810 1.00 90.69 272 ALA A N 1
ATOM 2088 C CA . ALA A 1 272 ? 5.219 15.973 2.025 1.00 90.69 272 ALA A CA 1
ATOM 2089 C C . ALA A 1 272 ? 4.515 14.809 2.751 1.00 90.69 272 ALA A C 1
ATOM 2091 O O . ALA A 1 272 ? 3.698 15.030 3.645 1.00 90.69 272 ALA A O 1
ATOM 2092 N N . HIS A 1 273 ? 4.866 13.558 2.431 1.00 90.88 273 HIS A N 1
ATOM 2093 C CA . HIS A 1 273 ? 4.301 12.371 3.096 1.00 90.88 273 HIS A CA 1
ATOM 2094 C C . HIS A 1 273 ? 4.952 12.036 4.449 1.00 90.88 273 HIS A C 1
ATOM 2096 O O . HIS A 1 273 ? 4.506 11.110 5.139 1.00 90.88 273 HIS A O 1
ATOM 2102 N N . GLY A 1 274 ? 5.971 12.801 4.859 1.00 90.69 274 GLY A N 1
ATOM 2103 C CA . GLY A 1 274 ? 6.669 12.648 6.137 1.00 90.69 274 GLY A CA 1
ATOM 2104 C C . GLY A 1 274 ? 7.704 11.520 6.162 1.00 90.69 274 GLY A C 1
ATOM 2105 O O . GLY A 1 274 ? 8.015 11.000 7.229 1.00 90.69 274 GLY A O 1
ATOM 2106 N N . LEU A 1 275 ? 8.241 11.118 5.006 1.00 90.31 275 LEU A N 1
ATOM 2107 C CA . LEU A 1 275 ? 9.254 10.060 4.893 1.00 90.31 275 LEU A CA 1
ATOM 2108 C C . LEU A 1 275 ? 10.690 10.570 5.115 1.00 90.31 275 LEU A C 1
ATOM 2110 O O . LEU A 1 275 ? 11.626 9.765 5.189 1.00 90.31 275 LEU A O 1
ATOM 2114 N N . ARG A 1 276 ? 10.911 11.888 5.199 1.00 86.69 276 ARG A N 1
ATOM 2115 C CA . ARG A 1 276 ? 12.228 12.499 5.458 1.00 86.69 276 ARG A CA 1
ATOM 2116 C C . ARG A 1 276 ? 12.861 11.947 6.740 1.00 86.69 276 ARG A C 1
ATOM 2118 O O . ARG A 1 276 ? 12.189 11.818 7.755 1.00 86.69 276 ARG A O 1
ATOM 2125 N N . ALA A 1 277 ? 14.149 11.599 6.685 1.00 84.75 277 ALA A N 1
ATOM 2126 C CA . ALA A 1 277 ? 14.935 11.012 7.785 1.00 84.75 277 ALA A CA 1
ATOM 2127 C C . ALA A 1 277 ? 14.395 9.710 8.441 1.00 84.75 277 ALA A C 1
ATOM 2129 O O . ALA A 1 277 ? 15.082 9.127 9.272 1.00 84.75 277 ALA A O 1
ATOM 2130 N N . GLN A 1 278 ? 13.237 9.175 8.036 1.00 87.50 278 GLN A N 1
ATOM 2131 C CA . GLN A 1 278 ? 12.643 7.946 8.591 1.00 87.50 278 GLN A CA 1
ATOM 2132 C C . GLN A 1 278 ? 13.110 6.670 7.864 1.00 87.50 278 GLN A C 1
ATOM 2134 O O . GLN A 1 278 ? 12.323 5.761 7.629 1.00 87.50 278 GLN A O 1
ATOM 2139 N N . ASN A 1 279 ? 14.379 6.593 7.454 1.00 88.88 279 ASN A N 1
ATOM 2140 C CA . ASN A 1 279 ? 14.860 5.583 6.498 1.00 88.88 279 ASN A CA 1
ATOM 2141 C C . ASN A 1 279 ? 14.710 4.122 6.979 1.00 88.88 279 ASN A C 1
ATOM 2143 O O . ASN A 1 279 ? 14.438 3.242 6.158 1.00 88.88 279 ASN A O 1
ATOM 2147 N N . ASP A 1 280 ? 14.826 3.875 8.285 1.00 88.12 280 ASP A N 1
ATOM 2148 C CA . ASP A 1 280 ? 14.682 2.542 8.890 1.00 88.12 280 ASP A CA 1
ATOM 2149 C C . ASP A 1 280 ? 13.240 2.175 9.270 1.00 88.12 280 ASP A C 1
ATOM 2151 O O . ASP A 1 280 ? 12.960 1.010 9.558 1.00 88.12 280 ASP A O 1
ATOM 2155 N N . ARG A 1 281 ? 12.303 3.132 9.216 1.00 92.12 281 ARG A N 1
ATOM 2156 C CA . ARG A 1 281 ? 10.875 2.866 9.420 1.00 92.12 281 ARG A CA 1
ATOM 2157 C C . ARG A 1 281 ? 10.361 1.925 8.325 1.00 92.12 281 ARG A C 1
ATOM 2159 O O . ARG A 1 281 ? 10.758 2.027 7.163 1.00 92.12 281 ARG A O 1
ATOM 2166 N N . LEU A 1 282 ? 9.433 1.042 8.689 1.00 91.12 282 LEU A N 1
ATOM 2167 C CA . LEU A 1 282 ? 8.656 0.254 7.734 1.00 91.12 282 LEU A CA 1
ATOM 2168 C C . LEU A 1 282 ? 7.474 1.070 7.185 1.00 91.12 282 LEU A C 1
ATOM 2170 O O . LEU A 1 282 ? 6.738 1.702 7.946 1.00 91.12 282 LEU A O 1
ATOM 2174 N N . ILE A 1 283 ? 7.304 1.045 5.865 1.00 90.88 283 ILE A N 1
ATOM 2175 C CA . ILE A 1 283 ? 6.146 1.571 5.139 1.00 90.88 283 ILE A CA 1
ATOM 2176 C C . ILE A 1 283 ? 5.276 0.387 4.691 1.00 90.88 283 ILE A C 1
ATOM 2178 O O . ILE A 1 283 ? 5.800 -0.607 4.180 1.00 90.88 283 ILE A O 1
ATOM 2182 N N . ASP A 1 284 ? 3.968 0.472 4.944 1.00 92.62 284 ASP A N 1
ATOM 2183 C CA . ASP A 1 284 ? 2.985 -0.540 4.544 1.00 92.62 284 ASP A CA 1
ATOM 2184 C C . ASP A 1 284 ? 2.458 -0.276 3.120 1.00 92.62 284 ASP A C 1
ATOM 2186 O O . ASP A 1 284 ? 2.722 0.767 2.518 1.00 92.62 284 ASP A O 1
ATOM 2190 N N . ILE A 1 285 ? 1.753 -1.248 2.537 1.00 91.38 285 ILE A N 1
ATOM 2191 C CA . ILE A 1 285 ? 1.206 -1.116 1.176 1.00 91.38 285 ILE A CA 1
ATOM 2192 C C . ILE A 1 285 ? 0.233 0.074 1.028 1.00 91.38 285 ILE A C 1
ATOM 2194 O O . ILE A 1 285 ? 0.380 0.799 0.044 1.00 91.38 285 ILE A O 1
ATOM 2198 N N . PRO A 1 286 ? -0.701 0.350 1.963 1.00 88.88 286 PRO A N 1
ATOM 2199 C CA . PRO A 1 286 ? -1.537 1.554 1.913 1.00 88.88 286 PRO A CA 1
ATOM 2200 C C . PRO A 1 286 ? -0.751 2.878 1.923 1.00 88.88 286 PRO A C 1
ATOM 2202 O O . PRO A 1 286 ? -1.030 3.750 1.093 1.00 88.88 286 PRO A O 1
ATOM 2205 N N . ASP A 1 287 ? 0.261 3.033 2.788 1.00 89.88 287 ASP A N 1
ATOM 2206 C CA . ASP A 1 287 ? 1.127 4.221 2.788 1.00 89.88 287 ASP A CA 1
ATOM 2207 C C . ASP A 1 287 ? 1.915 4.308 1.458 1.00 89.88 287 ASP A C 1
ATOM 2209 O O . ASP A 1 287 ? 1.991 5.384 0.864 1.00 89.88 287 ASP A O 1
ATOM 2213 N N . MET A 1 288 ? 2.443 3.191 0.926 1.00 94.38 288 MET A N 1
ATOM 2214 C CA . MET A 1 288 ? 3.124 3.165 -0.384 1.00 94.38 288 MET A CA 1
ATOM 2215 C C . MET A 1 288 ? 2.207 3.588 -1.537 1.00 94.38 288 MET A C 1
ATOM 2217 O O . MET A 1 288 ? 2.629 4.380 -2.381 1.00 94.38 288 MET A O 1
ATOM 2221 N N . ILE A 1 289 ? 0.968 3.084 -1.574 1.00 93.19 289 ILE A N 1
ATOM 2222 C CA . ILE A 1 289 ? -0.043 3.477 -2.565 1.00 93.19 289 ILE A CA 1
ATOM 2223 C C . ILE A 1 289 ? -0.296 4.981 -2.466 1.00 93.19 289 ILE A C 1
ATOM 2225 O O . ILE A 1 289 ? -0.228 5.660 -3.481 1.00 93.19 289 ILE A O 1
ATOM 2229 N N . THR A 1 290 ? -0.499 5.512 -1.258 1.00 91.00 290 THR A N 1
ATOM 2230 C CA . THR A 1 290 ? -0.776 6.940 -1.027 1.00 91.00 290 THR A CA 1
ATOM 2231 C C . THR A 1 290 ? 0.334 7.843 -1.580 1.00 91.00 290 THR A C 1
ATOM 2233 O O . THR A 1 290 ? 0.049 8.822 -2.273 1.00 91.00 290 THR A O 1
ATOM 2236 N N . VAL A 1 291 ? 1.606 7.493 -1.348 1.00 94.38 291 VAL A N 1
ATOM 2237 C CA . VAL A 1 291 ? 2.735 8.251 -1.918 1.00 94.38 291 VAL A CA 1
ATOM 2238 C C . VAL A 1 291 ? 2.773 8.126 -3.442 1.00 94.38 291 VAL A C 1
ATOM 2240 O O . VAL A 1 291 ? 2.914 9.134 -4.137 1.00 94.38 291 VAL A O 1
ATOM 2243 N N . LEU A 1 292 ? 2.610 6.913 -3.981 1.00 95.50 292 LEU A N 1
ATOM 2244 C CA . LEU A 1 292 ? 2.616 6.681 -5.427 1.00 95.50 292 LEU A CA 1
ATOM 2245 C C . LEU A 1 292 ? 1.457 7.383 -6.148 1.00 95.50 292 LEU A C 1
ATOM 2247 O O . LEU A 1 292 ? 1.690 7.905 -7.233 1.00 95.50 292 LEU A O 1
ATOM 2251 N N . THR A 1 293 ? 0.259 7.462 -5.558 1.00 92.94 293 THR A N 1
ATOM 2252 C CA . THR A 1 293 ? -0.873 8.227 -6.107 1.00 92.94 293 THR A CA 1
ATOM 2253 C C . THR A 1 293 ? -0.460 9.673 -6.349 1.00 92.94 293 THR A C 1
ATOM 2255 O O . THR A 1 293 ? -0.505 10.119 -7.490 1.00 92.94 293 THR A O 1
ATOM 2258 N N . SER A 1 294 ? 0.064 10.362 -5.328 1.00 92.25 294 SER A N 1
ATOM 2259 C CA . SER A 1 294 ? 0.476 11.768 -5.470 1.00 92.25 294 SER A CA 1
ATOM 2260 C C . SER A 1 294 ? 1.579 11.979 -6.519 1.00 92.25 294 SER A C 1
ATOM 2262 O O . SER A 1 294 ? 1.578 12.974 -7.239 1.00 92.25 294 SER A O 1
ATOM 2264 N N . LEU A 1 295 ? 2.496 11.013 -6.665 1.00 94.56 295 LEU A N 1
ATOM 2265 C CA . LEU A 1 295 ? 3.525 11.044 -7.706 1.00 94.56 295 LEU A CA 1
ATOM 2266 C C . LEU A 1 295 ? 2.910 10.889 -9.104 1.00 94.56 295 LEU A C 1
ATOM 2268 O O . LEU A 1 295 ? 3.266 11.627 -10.019 1.00 94.56 295 LEU A O 1
ATOM 2272 N N . TYR A 1 296 ? 1.987 9.943 -9.283 1.00 94.12 296 TYR A N 1
ATOM 2273 C CA . TYR A 1 296 ? 1.346 9.708 -10.574 1.00 94.12 296 TYR A CA 1
ATOM 2274 C C . TYR A 1 296 ? 0.302 10.757 -10.951 1.00 94.12 296 TYR A C 1
ATOM 2276 O O . TYR A 1 296 ? 0.126 10.984 -12.143 1.00 94.12 296 TYR A O 1
ATOM 2284 N N . GLU A 1 297 ? -0.332 11.431 -9.993 1.00 90.31 297 GLU A N 1
ATOM 2285 C CA . GLU A 1 297 ? -1.185 12.598 -10.248 1.00 90.31 297 GLU A CA 1
ATOM 2286 C C . GLU A 1 297 ? -0.384 13.733 -10.896 1.00 90.31 297 GLU A C 1
ATOM 2288 O O . GLU A 1 297 ? -0.806 14.263 -11.922 1.00 90.31 297 GLU A O 1
ATOM 2293 N N . VAL A 1 298 ? 0.818 14.035 -10.385 1.00 90.31 298 VAL A N 1
ATOM 2294 C CA . VAL A 1 298 ? 1.732 15.017 -11.002 1.00 90.31 298 VAL A CA 1
ATOM 2295 C C . VAL A 1 298 ? 2.151 14.575 -12.409 1.00 90.31 298 VAL A C 1
ATOM 2297 O O . VAL A 1 298 ? 2.038 15.347 -13.360 1.00 90.31 298 VAL A O 1
ATOM 2300 N N . ILE A 1 299 ? 2.573 13.316 -12.580 1.00 91.62 299 ILE A N 1
ATOM 2301 C CA . ILE A 1 299 ? 3.000 12.799 -13.894 1.00 91.62 299 ILE A CA 1
ATOM 2302 C C . ILE A 1 299 ? 1.836 12.811 -14.904 1.00 91.62 299 ILE A C 1
ATOM 2304 O O . ILE A 1 299 ? 2.050 13.114 -16.079 1.00 91.62 299 ILE A O 1
ATOM 2308 N N . ALA A 1 300 ? 0.615 12.485 -14.470 1.00 90.62 300 ALA A N 1
ATOM 2309 C CA . ALA A 1 300 ? -0.578 12.475 -15.312 1.00 90.62 300 ALA A CA 1
ATOM 2310 C C . ALA A 1 300 ? -1.075 13.889 -15.640 1.00 90.62 300 ALA A C 1
ATOM 2312 O O . ALA A 1 300 ? -1.518 14.107 -16.762 1.00 90.62 300 ALA A O 1
ATOM 2313 N N . ALA A 1 301 ? -0.945 14.859 -14.730 1.00 88.69 301 ALA A N 1
ATOM 2314 C CA . ALA A 1 301 ? -1.230 16.264 -15.022 1.00 88.69 301 ALA A CA 1
ATOM 2315 C C . ALA A 1 301 ? -0.315 16.812 -16.135 1.00 88.69 301 ALA A C 1
ATOM 2317 O O . ALA A 1 301 ? -0.780 17.529 -17.019 1.00 88.69 301 ALA A O 1
ATOM 2318 N N . GLU A 1 302 ? 0.963 16.418 -16.140 1.00 87.25 302 GLU A N 1
ATOM 2319 C CA . GLU A 1 302 ? 1.905 16.738 -17.221 1.00 87.25 302 GLU A CA 1
ATOM 2320 C C . GLU A 1 302 ? 1.666 15.916 -18.508 1.00 87.25 302 GLU A C 1
ATOM 2322 O O . GLU A 1 302 ? 2.014 16.372 -19.597 1.00 87.25 302 GLU A O 1
ATOM 2327 N N . ASN A 1 303 ? 1.091 14.706 -18.415 1.00 84.69 303 ASN A N 1
ATOM 2328 C CA . ASN A 1 303 ? 0.981 13.751 -19.533 1.00 84.69 303 ASN A CA 1
ATOM 2329 C C . ASN A 1 303 ? -0.402 13.042 -19.611 1.00 84.69 303 ASN A C 1
ATOM 2331 O O . ASN A 1 303 ? -0.453 11.804 -19.543 1.00 84.69 303 ASN A O 1
ATOM 2335 N N . PRO A 1 304 ? -1.533 13.762 -19.792 1.00 78.06 304 PRO A N 1
ATOM 2336 C CA . PRO A 1 304 ? -2.871 13.226 -19.485 1.00 78.06 304 PRO A CA 1
ATOM 2337 C C . PRO A 1 304 ? -3.325 12.029 -20.329 1.00 78.06 304 PRO A C 1
ATOM 2339 O O . PRO A 1 304 ? -4.117 11.210 -19.872 1.00 78.06 304 PRO A O 1
ATOM 2342 N N . SER A 1 305 ? -2.833 11.909 -21.564 1.00 80.00 305 SER A N 1
ATOM 2343 C CA . SER A 1 305 ? -3.206 10.841 -22.504 1.00 80.00 305 SER A CA 1
ATOM 2344 C C . SER A 1 305 ? -2.257 9.636 -22.503 1.00 80.00 305 SER A C 1
ATOM 2346 O O . SER A 1 305 ? -2.545 8.639 -23.163 1.00 80.00 305 SER A O 1
ATOM 2348 N N . LEU A 1 306 ? -1.127 9.710 -21.787 1.00 81.94 306 LEU A N 1
ATOM 2349 C CA . LEU A 1 306 ? -0.062 8.698 -21.838 1.00 81.94 306 LEU A CA 1
ATOM 2350 C C . LEU A 1 306 ? -0.015 7.786 -20.604 1.00 81.94 306 LEU A C 1
ATOM 2352 O O . LEU A 1 306 ? 0.621 6.733 -20.654 1.00 81.94 306 LEU A O 1
ATOM 2356 N N . VAL A 1 307 ? -0.659 8.173 -19.498 1.00 87.75 307 VAL A N 1
ATOM 2357 C CA . VAL A 1 307 ? -0.521 7.501 -18.197 1.00 87.75 307 VAL A CA 1
ATOM 2358 C C . VAL A 1 307 ? -1.854 6.936 -17.723 1.00 87.75 307 VAL A C 1
ATOM 2360 O O . VAL A 1 307 ? -2.750 7.662 -17.303 1.00 87.75 307 VAL A O 1
ATOM 2363 N N . ASN A 1 308 ? -1.963 5.607 -17.709 1.00 90.44 308 ASN A N 1
ATOM 2364 C CA . ASN A 1 308 ? -3.018 4.922 -16.970 1.00 90.44 308 ASN A CA 1
ATOM 2365 C C . ASN A 1 308 ? -2.592 4.839 -15.494 1.00 90.44 308 ASN A C 1
ATOM 2367 O O . ASN A 1 308 ? -1.839 3.940 -15.119 1.00 90.44 308 ASN A O 1
ATOM 2371 N N . VAL A 1 309 ? -3.041 5.799 -14.677 1.00 90.94 309 VAL A N 1
ATOM 2372 C CA . VAL A 1 309 ? -2.624 5.918 -13.268 1.00 90.94 309 VAL A CA 1
ATOM 2373 C C . VAL A 1 309 ? -2.888 4.639 -12.455 1.00 90.94 309 VAL A C 1
ATOM 2375 O O . VAL A 1 309 ? -1.922 4.160 -11.859 1.00 90.94 309 VAL A O 1
ATOM 2378 N N . PRO A 1 310 ? -4.096 4.022 -12.459 1.00 92.31 310 PRO A N 1
ATOM 2379 C CA . PRO A 1 310 ? -4.330 2.762 -11.747 1.00 92.31 310 PRO A CA 1
ATOM 2380 C C . PRO A 1 310 ? -3.322 1.666 -12.105 1.00 92.31 310 PRO A C 1
ATOM 2382 O O . PRO A 1 310 ? -2.746 1.038 -11.220 1.00 92.31 310 PRO A O 1
ATOM 2385 N N . LEU A 1 311 ? -3.060 1.468 -13.400 1.00 94.62 311 LEU A N 1
ATOM 2386 C CA . LEU A 1 311 ? -2.140 0.438 -13.874 1.00 94.62 311 LEU A CA 1
ATOM 2387 C C . LEU A 1 311 ? -0.682 0.735 -13.498 1.00 94.62 311 LEU A C 1
ATOM 2389 O O . LEU A 1 311 ? 0.019 -0.151 -13.014 1.00 94.62 311 LEU A O 1
ATOM 2393 N N . CYS A 1 312 ? -0.202 1.958 -13.731 1.00 95.25 312 CYS A N 1
ATOM 2394 C CA . CYS A 1 312 ? 1.189 2.314 -13.447 1.00 95.25 312 CYS A CA 1
ATOM 2395 C C . CYS A 1 312 ? 1.491 2.269 -11.941 1.00 95.25 312 CYS A C 1
ATOM 2397 O O . CYS A 1 312 ? 2.568 1.812 -11.549 1.00 95.25 312 CYS A O 1
ATOM 2399 N N . LEU A 1 313 ? 0.530 2.670 -11.103 1.00 95.50 313 LEU A N 1
ATOM 2400 C CA . LEU A 1 313 ? 0.625 2.568 -9.649 1.00 95.50 313 LEU A CA 1
ATOM 2401 C C . LEU A 1 313 ? 0.733 1.105 -9.209 1.00 95.50 313 LEU A C 1
ATOM 2403 O O . LEU A 1 313 ? 1.689 0.740 -8.521 1.00 95.50 313 LEU A O 1
ATOM 2407 N N . ASP A 1 314 ? -0.196 0.257 -9.648 1.00 96.25 314 ASP A N 1
ATOM 2408 C CA . ASP A 1 314 ? -0.265 -1.144 -9.227 1.00 96.25 314 ASP A CA 1
ATOM 2409 C C . ASP A 1 314 ? 0.955 -1.955 -9.699 1.00 96.25 314 ASP A C 1
ATOM 2411 O O . ASP A 1 314 ? 1.540 -2.721 -8.928 1.00 96.25 314 ASP A O 1
ATOM 2415 N N . LEU A 1 315 ? 1.434 -1.705 -10.926 1.00 97.31 315 LEU A N 1
ATOM 2416 C CA . LEU A 1 315 ? 2.692 -2.268 -11.424 1.00 97.31 315 LEU A CA 1
ATOM 2417 C C . LEU A 1 315 ? 3.911 -1.788 -10.619 1.00 97.31 315 LEU A C 1
ATOM 2419 O O . LEU A 1 315 ? 4.834 -2.573 -10.400 1.00 97.31 315 LEU A O 1
ATOM 2423 N N . SER A 1 316 ? 3.932 -0.533 -10.156 1.00 97.25 316 SER A N 1
ATOM 2424 C CA . SER A 1 316 ? 5.028 -0.006 -9.330 1.00 97.25 316 SER A CA 1
ATOM 2425 C C . SER A 1 316 ? 5.040 -0.610 -7.929 1.00 97.25 316 SER A C 1
ATOM 2427 O O . SER A 1 316 ? 6.110 -0.984 -7.447 1.00 97.25 316 SER A O 1
ATOM 2429 N N . VAL A 1 317 ? 3.873 -0.786 -7.297 1.00 96.19 317 VAL A N 1
ATOM 2430 C CA . VAL A 1 317 ? 3.750 -1.542 -6.037 1.00 96.19 317 VAL A CA 1
ATOM 2431 C C . VAL A 1 317 ? 4.216 -2.982 -6.248 1.00 96.19 317 VAL A C 1
ATOM 2433 O O . VAL A 1 317 ? 5.039 -3.478 -5.481 1.00 96.19 317 VAL A O 1
ATOM 2436 N N . ASN A 1 318 ? 3.764 -3.639 -7.320 1.00 96.50 318 ASN A N 1
ATOM 2437 C CA . ASN A 1 318 ? 4.151 -5.012 -7.629 1.00 96.50 318 ASN A CA 1
ATOM 2438 C C . ASN A 1 318 ? 5.671 -5.153 -7.831 1.00 96.50 318 ASN A C 1
ATOM 2440 O O . ASN A 1 318 ? 6.293 -6.024 -7.224 1.00 96.50 318 ASN A O 1
ATOM 2444 N N . TRP A 1 319 ? 6.296 -4.241 -8.583 1.00 96.25 319 TRP A N 1
ATOM 2445 C CA . TRP A 1 319 ? 7.750 -4.203 -8.760 1.00 96.25 319 TRP A CA 1
ATOM 2446 C C . TRP A 1 319 ? 8.503 -3.984 -7.438 1.00 96.25 319 TRP A C 1
ATOM 2448 O O . TRP A 1 319 ? 9.440 -4.725 -7.137 1.00 96.25 319 TRP A O 1
ATOM 2458 N N . LEU A 1 320 ? 8.080 -3.015 -6.618 1.00 95.94 320 LEU A N 1
ATOM 2459 C CA . LEU A 1 320 ? 8.698 -2.736 -5.317 1.00 95.94 320 LEU A CA 1
ATOM 2460 C C . LEU A 1 320 ? 8.637 -3.954 -4.387 1.00 95.94 320 LEU A C 1
ATOM 2462 O O . LEU A 1 320 ? 9.651 -4.313 -3.788 1.00 95.94 320 LEU A O 1
ATOM 2466 N N . LEU A 1 321 ? 7.487 -4.629 -4.306 1.00 94.69 321 LEU A N 1
ATOM 2467 C CA . LEU A 1 321 ? 7.341 -5.847 -3.509 1.00 94.69 321 LEU A CA 1
ATOM 2468 C C . LEU A 1 321 ? 8.198 -6.996 -4.072 1.00 94.69 321 LEU A C 1
ATOM 2470 O O . LEU A 1 321 ? 8.822 -7.721 -3.304 1.00 94.69 321 LEU A O 1
ATOM 2474 N N . ASN A 1 322 ? 8.315 -7.140 -5.396 1.00 93.69 322 ASN A N 1
ATOM 2475 C CA . ASN A 1 322 ? 9.154 -8.176 -6.019 1.00 93.69 322 ASN A CA 1
ATOM 2476 C C . ASN A 1 322 ? 10.649 -8.000 -5.716 1.00 93.69 322 ASN A C 1
ATOM 2478 O O . ASN A 1 322 ? 11.374 -8.987 -5.565 1.00 93.69 322 ASN A O 1
ATOM 2482 N N . VAL A 1 323 ? 11.106 -6.749 -5.613 1.00 91.38 323 VAL A N 1
ATOM 2483 C CA . VAL A 1 323 ? 12.500 -6.401 -5.311 1.00 91.38 323 VAL A CA 1
ATOM 2484 C C . VAL A 1 323 ? 12.799 -6.452 -3.808 1.00 91.38 323 VAL A C 1
ATOM 2486 O O . VAL A 1 323 ? 13.862 -6.940 -3.419 1.00 91.38 323 VAL A O 1
ATOM 2489 N N . TYR A 1 324 ? 11.894 -5.947 -2.962 1.00 92.00 324 TYR A N 1
ATOM 2490 C CA . TYR A 1 324 ? 12.178 -5.660 -1.548 1.00 92.00 324 TYR A CA 1
ATOM 2491 C C . TYR A 1 324 ? 11.375 -6.495 -0.530 1.00 92.00 324 TYR A C 1
ATOM 2493 O O . TYR A 1 324 ? 11.832 -6.623 0.603 1.00 92.00 324 TYR A O 1
ATOM 2501 N N . ASP A 1 325 ? 10.245 -7.101 -0.913 1.00 92.44 325 ASP A N 1
ATOM 2502 C CA . ASP A 1 325 ? 9.373 -7.926 -0.052 1.00 92.44 325 ASP A CA 1
ATOM 2503 C C . ASP A 1 325 ? 8.996 -9.259 -0.726 1.00 92.44 325 ASP A C 1
ATOM 2505 O O . ASP A 1 325 ? 7.832 -9.617 -0.918 1.00 92.44 325 ASP A O 1
ATOM 2509 N N . SER A 1 326 ? 10.012 -10.040 -1.100 1.00 87.38 326 SER A N 1
ATOM 2510 C CA . SER A 1 326 ? 9.788 -11.343 -1.747 1.00 87.38 326 SER A CA 1
ATOM 2511 C C . SER A 1 326 ? 9.114 -12.400 -0.852 1.00 87.38 326 SER A C 1
ATOM 2513 O O . SER A 1 326 ? 8.765 -13.468 -1.348 1.00 87.38 326 SER A O 1
ATOM 2515 N N . GLN A 1 327 ? 8.938 -12.114 0.445 1.00 87.81 327 GLN A N 1
ATOM 2516 C CA . GLN A 1 327 ? 8.182 -12.943 1.392 1.00 87.81 327 GLN A CA 1
ATOM 2517 C C . GLN A 1 327 ? 6.715 -12.503 1.532 1.00 87.81 327 GLN A C 1
ATOM 2519 O O . GLN A 1 327 ? 5.966 -13.172 2.237 1.00 87.81 327 GLN A O 1
ATOM 2524 N N . ARG A 1 328 ? 6.298 -11.421 0.851 1.00 90.38 328 ARG A N 1
ATOM 2525 C CA . ARG A 1 328 ? 4.928 -10.883 0.889 1.00 90.38 328 ARG A CA 1
ATOM 2526 C C . ARG A 1 328 ? 4.464 -10.573 2.322 1.00 90.38 328 ARG A C 1
ATOM 2528 O O . ARG A 1 328 ? 3.349 -10.901 2.716 1.00 90.38 328 ARG A O 1
ATOM 2535 N N . THR A 1 329 ? 5.336 -9.939 3.103 1.00 89.56 329 THR A N 1
ATOM 2536 C CA . THR A 1 329 ? 5.042 -9.443 4.458 1.00 89.56 329 THR A CA 1
ATOM 2537 C C . THR A 1 329 ? 4.113 -8.226 4.463 1.00 89.56 329 THR A C 1
ATOM 2539 O O . THR A 1 329 ? 3.491 -7.937 5.482 1.00 89.56 329 THR A O 1
ATOM 2542 N N . GLY A 1 330 ? 4.006 -7.513 3.336 1.00 88.00 330 GLY A N 1
ATOM 2543 C CA . GLY A 1 330 ? 3.195 -6.302 3.189 1.00 88.00 330 GLY A CA 1
ATOM 2544 C C . GLY A 1 330 ? 3.898 -5.015 3.626 1.00 88.00 330 GLY A C 1
ATOM 2545 O O . GLY A 1 330 ? 3.267 -3.956 3.658 1.00 88.00 330 GLY A O 1
ATOM 2546 N N . GLN A 1 331 ? 5.191 -5.090 3.960 1.00 91.38 331 GLN A N 1
ATOM 2547 C CA . GLN A 1 331 ? 5.982 -3.967 4.459 1.00 91.38 331 GLN A CA 1
ATOM 2548 C C . GLN A 1 331 ? 7.406 -3.970 3.890 1.00 91.38 331 GLN A C 1
ATOM 2550 O O . GLN A 1 331 ? 8.048 -5.011 3.771 1.00 91.38 331 GLN A O 1
ATOM 2555 N N . ILE A 1 332 ? 7.940 -2.782 3.596 1.00 92.25 332 ILE A N 1
ATOM 2556 C CA . ILE A 1 332 ? 9.360 -2.580 3.251 1.00 92.25 332 ILE A CA 1
ATOM 2557 C C . ILE A 1 332 ? 9.931 -1.404 4.037 1.00 92.25 332 ILE A C 1
ATOM 2559 O O . ILE A 1 332 ? 9.188 -0.587 4.568 1.00 92.25 332 ILE A O 1
ATOM 2563 N N . ARG A 1 333 ? 11.259 -1.267 4.110 1.00 93.88 333 ARG A N 1
ATOM 2564 C CA . ARG A 1 333 ? 11.861 -0.055 4.692 1.00 93.88 333 ARG A CA 1
ATOM 2565 C C . ARG A 1 333 ? 11.636 1.156 3.790 1.00 93.88 333 ARG A C 1
ATOM 2567 O O . ARG A 1 333 ? 11.759 1.055 2.569 1.00 93.88 333 ARG A O 1
ATOM 2574 N N . VAL A 1 334 ? 11.430 2.325 4.390 1.00 95.06 334 VAL A N 1
ATOM 2575 C CA . VAL A 1 334 ? 11.369 3.617 3.685 1.00 95.06 334 VAL A CA 1
ATOM 2576 C C . VAL A 1 334 ? 12.629 3.853 2.842 1.00 95.06 334 VAL A C 1
ATOM 2578 O O . VAL A 1 334 ? 12.528 4.348 1.722 1.00 95.06 334 VAL A O 1
ATOM 2581 N N . LEU A 1 335 ? 13.810 3.430 3.316 1.00 92.31 335 LEU A N 1
ATOM 2582 C CA . LEU A 1 335 ? 15.043 3.437 2.521 1.00 92.31 335 LEU A CA 1
ATOM 2583 C C . LEU A 1 335 ? 14.892 2.649 1.211 1.00 92.31 335 LEU A C 1
ATOM 2585 O O . LEU A 1 335 ? 15.232 3.156 0.147 1.00 92.31 335 LEU A O 1
ATOM 2589 N N . SER A 1 336 ? 14.367 1.424 1.277 1.00 93.88 336 SER A N 1
ATOM 2590 C CA . SER A 1 336 ? 14.144 0.561 0.111 1.00 93.88 336 SER A CA 1
ATOM 2591 C C . SER A 1 336 ? 13.176 1.193 -0.890 1.00 93.88 336 SER A C 1
ATOM 2593 O O . SER A 1 336 ? 13.474 1.242 -2.083 1.00 93.88 336 SER A O 1
ATOM 2595 N N . PHE A 1 337 ? 12.066 1.748 -0.394 1.00 96.06 337 PHE A N 1
ATOM 2596 C CA . PHE A 1 337 ? 11.080 2.470 -1.199 1.00 96.06 337 PHE A CA 1
ATOM 2597 C C . PHE A 1 337 ? 11.713 3.652 -1.956 1.00 96.06 337 PHE A C 1
ATOM 2599 O O . PHE A 1 337 ? 11.674 3.698 -3.188 1.00 96.06 337 PHE A O 1
ATOM 2606 N N . LYS A 1 338 ? 12.399 4.555 -1.238 1.00 94.31 338 LYS A N 1
ATOM 2607 C CA . LYS A 1 338 ? 13.100 5.712 -1.824 1.00 94.31 338 LYS A CA 1
ATOM 2608 C C . LYS A 1 338 ? 14.148 5.303 -2.856 1.00 94.31 338 LYS A C 1
ATOM 2610 O O . LYS A 1 338 ? 14.204 5.886 -3.935 1.00 94.31 338 LYS A O 1
ATOM 2615 N N . VAL A 1 339 ? 14.976 4.302 -2.540 1.00 93.38 339 VAL A N 1
ATOM 2616 C CA . VAL A 1 339 ? 16.033 3.812 -3.440 1.00 93.38 339 VAL A CA 1
ATOM 2617 C C . VAL A 1 339 ? 15.427 3.279 -4.739 1.00 93.38 339 VAL A C 1
ATOM 2619 O O . VAL A 1 339 ? 15.911 3.635 -5.810 1.00 93.38 339 VAL A O 1
ATOM 2622 N N . GLY A 1 340 ? 14.355 2.482 -4.669 1.00 93.12 340 G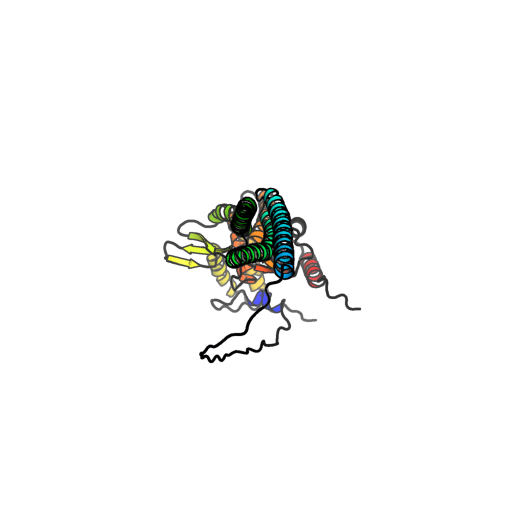LY A N 1
ATOM 2623 C CA . GLY A 1 340 ? 13.665 1.973 -5.859 1.00 93.12 340 GLY A CA 1
ATOM 2624 C C . GLY A 1 340 ? 13.181 3.090 -6.788 1.00 93.12 340 GLY A C 1
ATOM 2625 O O . GLY A 1 340 ? 13.462 3.063 -7.986 1.00 93.12 340 GLY A O 1
ATOM 2626 N N . LEU A 1 341 ? 12.524 4.105 -6.226 1.00 95.31 341 LEU A N 1
ATOM 2627 C CA . LEU A 1 341 ? 11.973 5.227 -6.989 1.00 95.31 341 LEU A CA 1
ATOM 2628 C C . LEU A 1 341 ? 13.056 6.157 -7.554 1.00 95.31 341 LEU A C 1
ATOM 2630 O O . LEU A 1 341 ? 13.023 6.479 -8.739 1.00 95.31 341 LEU A O 1
ATOM 2634 N N . VAL A 1 342 ? 14.066 6.532 -6.763 1.00 94.19 342 VAL A N 1
ATOM 2635 C CA . VAL A 1 342 ? 15.161 7.412 -7.220 1.00 94.19 342 VAL A CA 1
ATOM 2636 C C . VAL A 1 342 ? 16.025 6.746 -8.293 1.00 94.19 342 VAL A C 1
ATOM 2638 O O . VAL A 1 342 ? 16.497 7.419 -9.211 1.00 94.19 342 VAL A O 1
ATOM 2641 N N . LEU A 1 343 ? 16.203 5.422 -8.255 1.00 91.69 343 LEU A N 1
ATOM 2642 C CA . LEU A 1 343 ? 16.865 4.704 -9.348 1.00 91.69 343 LEU A CA 1
ATOM 2643 C C . LEU A 1 343 ? 16.074 4.831 -10.662 1.00 91.69 343 LEU A C 1
ATOM 2645 O O . LEU A 1 343 ? 16.675 5.118 -11.700 1.00 91.69 343 LEU A O 1
ATOM 2649 N N . LEU A 1 344 ? 14.743 4.702 -10.612 1.00 93.69 344 LEU A N 1
ATOM 2650 C CA . LEU A 1 344 ? 13.870 4.709 -11.791 1.00 93.69 344 LEU A CA 1
ATOM 2651 C C . LEU A 1 344 ? 13.369 6.094 -12.243 1.00 93.69 344 LEU A C 1
ATOM 2653 O O . LEU A 1 344 ? 12.881 6.201 -13.366 1.00 93.69 344 LEU A O 1
ATOM 2657 N N . CYS A 1 345 ? 13.508 7.159 -11.453 1.00 95.00 345 CYS A N 1
ATOM 2658 C CA . CYS A 1 345 ? 13.070 8.501 -11.860 1.00 95.00 345 CYS A CA 1
ATOM 2659 C C . CYS A 1 345 ? 13.898 9.072 -13.041 1.00 95.00 345 CYS A C 1
ATOM 2661 O O . CYS A 1 345 ? 14.885 8.484 -13.498 1.00 95.00 345 CYS A O 1
ATOM 2663 N N . LYS A 1 346 ? 13.544 10.257 -13.522 1.00 94.50 346 LYS A N 1
ATOM 2664 C CA . LYS A 1 346 ? 14.335 11.133 -14.396 1.00 94.50 346 LYS A CA 1
ATOM 2665 C C . LYS A 1 346 ? 15.197 12.076 -13.544 1.00 94.50 346 LYS A C 1
ATOM 2667 O O . LYS A 1 346 ? 14.766 12.522 -12.487 1.00 94.50 346 LYS A O 1
ATOM 2672 N N . GLY A 1 347 ? 16.429 12.343 -13.969 1.00 93.12 347 GLY A N 1
ATOM 2673 C CA . GLY A 1 347 ? 17.399 13.185 -13.249 1.00 93.12 347 GLY A CA 1
ATOM 2674 C C . GLY A 1 347 ? 18.838 12.797 -13.589 1.00 93.12 347 GLY A C 1
ATOM 2675 O O . GLY A 1 347 ? 19.060 11.701 -14.120 1.00 93.12 347 GLY A O 1
ATOM 2676 N N . HIS A 1 348 ? 19.812 13.664 -13.304 1.00 92.38 348 HIS A N 1
ATOM 2677 C CA . HIS A 1 348 ? 21.210 13.373 -13.624 1.00 92.38 348 HIS A CA 1
ATOM 2678 C C . HIS A 1 348 ? 21.764 12.266 -12.718 1.00 92.38 348 HIS A C 1
ATOM 2680 O O . HIS A 1 348 ? 21.418 12.151 -11.540 1.00 92.38 348 HIS A O 1
ATOM 2686 N N . LEU A 1 349 ? 22.651 11.429 -13.269 1.00 89.31 349 LEU A N 1
ATOM 2687 C CA . LEU A 1 349 ? 23.222 10.294 -12.535 1.00 89.31 349 LEU A CA 1
ATOM 2688 C C . LEU A 1 349 ? 23.987 10.748 -11.281 1.00 89.31 349 LEU A C 1
ATOM 2690 O O . LEU A 1 349 ? 23.903 10.090 -10.247 1.00 89.31 349 LEU A O 1
ATOM 2694 N N . GLU A 1 350 ? 24.679 11.886 -11.361 1.00 90.88 350 GLU A N 1
ATOM 2695 C CA . GLU A 1 350 ? 25.407 12.477 -10.238 1.00 90.88 350 GLU A CA 1
ATOM 2696 C C . GLU A 1 350 ? 24.470 12.915 -9.100 1.00 90.88 350 GLU A C 1
ATOM 2698 O O . GLU A 1 350 ? 24.729 12.603 -7.941 1.00 90.88 350 GLU A O 1
ATOM 2703 N N . GLU A 1 351 ? 23.347 13.568 -9.414 1.00 91.56 351 GLU A N 1
ATOM 2704 C CA . GLU A 1 351 ? 22.356 14.018 -8.424 1.00 91.56 351 GLU A CA 1
ATOM 2705 C C . GLU A 1 351 ? 21.732 12.831 -7.688 1.00 91.56 351 GLU A C 1
ATOM 2707 O O . GLU A 1 351 ? 21.681 12.807 -6.456 1.00 91.56 351 GLU A O 1
ATOM 2712 N N . LYS A 1 352 ? 21.325 11.803 -8.444 1.00 91.56 352 LYS A N 1
ATOM 2713 C CA . LYS A 1 352 ? 20.821 10.540 -7.892 1.00 91.56 352 LYS A CA 1
ATOM 2714 C C . LYS A 1 352 ? 21.859 9.876 -6.993 1.00 91.56 352 LYS A C 1
ATOM 2716 O O . LYS A 1 352 ? 21.519 9.404 -5.911 1.00 91.56 352 LYS A O 1
ATOM 2721 N N . TYR A 1 353 ? 23.120 9.833 -7.423 1.00 89.19 353 TYR A N 1
ATOM 2722 C CA . TYR A 1 353 ? 24.202 9.231 -6.650 1.00 89.19 353 TYR A CA 1
ATOM 2723 C C . TYR A 1 353 ? 24.460 10.000 -5.348 1.00 89.19 353 TYR A C 1
ATOM 2725 O O . TYR A 1 353 ? 24.465 9.389 -4.281 1.00 89.19 353 TYR A O 1
ATOM 2733 N N . ARG A 1 354 ? 24.550 11.335 -5.414 1.00 89.31 354 ARG A N 1
ATOM 2734 C CA . ARG A 1 354 ? 24.692 12.232 -4.256 1.00 89.31 354 ARG A CA 1
ATOM 2735 C C . ARG A 1 354 ? 23.546 12.047 -3.257 1.00 89.31 354 ARG A C 1
ATOM 2737 O O . ARG A 1 354 ? 23.793 11.897 -2.061 1.00 89.31 354 ARG A O 1
ATOM 2744 N N . TYR A 1 355 ? 22.302 11.972 -3.741 1.00 88.38 355 TYR A N 1
ATOM 2745 C CA . TYR A 1 355 ? 21.135 11.690 -2.903 1.00 88.38 355 TYR A CA 1
ATOM 2746 C C . TYR A 1 355 ? 21.222 10.314 -2.230 1.00 88.38 355 TYR A C 1
ATOM 2748 O O . TYR A 1 355 ? 21.005 10.199 -1.023 1.00 88.38 355 TYR A O 1
ATOM 2756 N N . LEU A 1 356 ? 21.558 9.263 -2.984 1.00 86.81 356 LEU A N 1
ATOM 2757 C CA . LEU A 1 356 ? 21.661 7.895 -2.465 1.00 86.81 356 LEU A CA 1
ATOM 2758 C C . LEU A 1 356 ? 22.802 7.742 -1.448 1.00 86.81 356 LEU A C 1
ATOM 2760 O O . LEU A 1 356 ? 22.638 7.014 -0.469 1.00 86.81 356 LEU A O 1
ATOM 2764 N N . GLN A 1 357 ? 23.928 8.435 -1.643 1.00 78.81 357 GLN A N 1
ATOM 2765 C CA . GLN A 1 357 ? 25.011 8.514 -0.661 1.00 78.81 357 GLN A CA 1
ATOM 2766 C C . GLN A 1 357 ? 24.537 9.198 0.624 1.00 78.81 357 GLN A C 1
ATOM 2768 O O . GLN A 1 357 ? 24.626 8.600 1.694 1.00 78.81 357 GLN A O 1
ATOM 2773 N N . HIS A 1 358 ? 23.972 10.405 0.525 1.00 82.69 358 HIS A N 1
ATOM 2774 C CA . HIS A 1 358 ? 23.489 11.150 1.689 1.00 82.69 358 HIS A CA 1
ATOM 2775 C C . HIS A 1 358 ? 22.419 10.362 2.463 1.00 82.69 358 HIS A C 1
ATOM 2777 O O . HIS A 1 358 ? 22.522 10.198 3.674 1.00 82.69 358 HIS A O 1
ATOM 2783 N N . THR A 1 359 ? 21.458 9.758 1.760 1.00 76.12 359 THR A N 1
ATOM 2784 C CA . THR A 1 359 ? 20.371 8.963 2.361 1.00 76.12 359 THR A CA 1
ATOM 2785 C C . THR A 1 359 ? 20.872 7.704 3.088 1.00 76.12 359 THR A C 1
ATOM 2787 O O . THR A 1 359 ? 20.201 7.231 4.003 1.00 76.12 359 THR A O 1
ATOM 2790 N N . ARG A 1 360 ? 22.042 7.157 2.722 1.00 67.50 360 ARG A N 1
ATOM 2791 C CA . ARG A 1 360 ? 22.668 6.027 3.438 1.00 67.50 360 ARG A CA 1
ATOM 2792 C C . ARG A 1 360 ? 23.576 6.454 4.588 1.00 67.50 360 ARG A C 1
ATOM 2794 O O . ARG A 1 360 ? 23.645 5.732 5.573 1.00 67.50 360 ARG A O 1
ATOM 2801 N N . LEU A 1 361 ? 24.295 7.566 4.439 1.00 55.72 361 LEU A N 1
ATOM 2802 C CA . LEU A 1 361 ? 25.260 8.041 5.436 1.00 55.72 361 LEU A CA 1
ATOM 2803 C C . LEU A 1 361 ? 24.582 8.788 6.592 1.00 55.72 361 LEU A C 1
ATOM 2805 O O . LEU A 1 361 ? 25.088 8.767 7.706 1.00 55.72 361 LEU A O 1
ATOM 2809 N N . TYR A 1 362 ? 23.423 9.405 6.349 1.00 49.62 362 TYR A N 1
ATOM 2810 C CA . TYR A 1 362 ? 22.645 10.123 7.360 1.00 49.62 362 TYR A CA 1
ATOM 2811 C C . TYR A 1 362 ? 21.615 9.216 8.064 1.00 49.62 362 TYR A C 1
ATOM 2813 O O . TYR A 1 362 ? 20.426 9.532 8.147 1.00 49.62 362 TYR A O 1
ATOM 2821 N N . THR A 1 363 ? 22.065 8.067 8.578 1.00 45.59 363 THR A N 1
ATOM 2822 C CA . THR A 1 363 ? 21.344 7.353 9.643 1.00 45.59 363 THR A CA 1
ATOM 2823 C C . THR A 1 363 ? 21.708 7.996 10.990 1.00 45.59 363 THR A C 1
ATOM 2825 O O . THR A 1 363 ? 22.896 8.113 11.305 1.00 45.59 363 THR A O 1
ATOM 2828 N N . PRO A 1 364 ? 20.731 8.443 11.805 1.00 40.25 364 PRO A N 1
ATOM 2829 C CA . PRO A 1 364 ? 21.011 9.043 13.109 1.00 40.25 364 PRO A CA 1
ATOM 2830 C C . PRO A 1 364 ? 21.514 7.961 14.078 1.00 40.25 364 PRO A C 1
ATOM 2832 O O . PRO A 1 364 ? 20.737 7.291 14.752 1.00 40.25 364 PRO A O 1
ATOM 2835 N N . GLY A 1 365 ? 22.833 7.764 14.093 1.00 42.81 365 GLY A N 1
ATOM 2836 C CA . GLY A 1 365 ? 23.506 6.692 14.830 1.00 42.81 365 GLY A CA 1
ATOM 2837 C C . GLY A 1 365 ? 25.013 6.601 14.566 1.00 42.81 365 GLY A C 1
ATOM 2838 O O . GLY A 1 365 ? 25.746 6.174 15.450 1.00 42.81 365 GLY A O 1
ATOM 2839 N N . HIS A 1 366 ? 25.500 7.074 13.411 1.00 39.91 366 HIS A N 1
ATOM 2840 C CA . HIS A 1 366 ? 26.938 7.163 13.111 1.00 39.91 366 HIS A CA 1
ATOM 2841 C C . HIS A 1 366 ? 27.491 8.595 13.216 1.00 39.91 366 HIS A C 1
ATOM 2843 O O . HIS A 1 366 ? 28.089 9.118 12.281 1.00 39.91 366 HIS A O 1
ATOM 2849 N N . ASN A 1 367 ? 27.364 9.195 14.404 1.00 34.62 367 ASN A N 1
ATOM 2850 C CA . ASN A 1 367 ? 28.370 10.156 14.861 1.00 34.62 367 ASN A CA 1
ATOM 2851 C C . ASN A 1 367 ? 29.524 9.355 15.478 1.00 34.62 367 ASN A C 1
ATOM 2853 O O . ASN A 1 367 ? 29.501 9.040 16.667 1.00 34.62 367 ASN A O 1
ATOM 2857 N N . THR A 1 368 ? 30.521 9.001 14.669 1.00 35.12 368 THR A N 1
ATOM 2858 C CA . THR A 1 368 ? 31.836 8.613 15.194 1.00 35.12 368 THR A CA 1
ATOM 2859 C C . THR A 1 368 ? 32.679 9.868 15.370 1.00 35.12 368 THR A C 1
ATOM 2861 O O . THR A 1 368 ? 32.869 10.614 14.408 1.00 35.12 368 THR A O 1
ATOM 2864 N N . TYR A 1 369 ? 33.128 10.071 16.609 1.00 31.81 369 TYR A N 1
ATOM 2865 C CA . TYR A 1 369 ? 34.209 10.982 16.989 1.00 31.81 369 TYR A CA 1
ATOM 2866 C C . TYR A 1 369 ? 35.517 10.649 16.254 1.00 31.81 369 TYR A C 1
ATOM 2868 O O . TYR A 1 369 ? 35.684 9.463 15.884 1.00 31.81 369 TYR A O 1
#

InterPro domains:
  IPR001202 WW domain [PF00397] (196-223)
  IPR001202 WW domain [PS50020] (192-225)
  IPR001202 WW domain [SM00456] (193-225)
  IPR001202 WW domain [cd00201] (196-225)
  IPR011992 EF-hand domain pair [SSF47473] (222-347)
  IPR015153 EF-hand domain, type 1 [PF09068] (227-345)
  IPR018159 Spectrin/alpha-actinin [SM00150] (75-175)
  IPR036020 WW domain superfamily [SSF51045] (187-221)
  IPR050774 KCMF1 and Dystrophin [PTHR12268] (74-356)